Protein 4YZK (pdb70)

Radius of gyration: 18.99 Å; Cα contacts (8 Å, |Δi|>4): 748; chains: 1; bounding box: 40×46×46 Å

Secondary structure (DSSP, 8-state):
-----SS--TTSBHHHHHHHHHHHHHHHT--HHHHHHHHHHTTTGGGSBTTS--SS--TTSTT--SEEEEEEEETTEEEEEEEE----SSHHHHHHHHHHHHHHHTTSTT---HHHHHHGGGT--SS--SS-SEEEEEE---EEEEEE-TTTT-GGGHHHHHHHHHHHTT-HHHHHHHHHHTTS---GGGEEEEEEEE---STT-EEEEEEE-TT--HHHHHHTTTTSTT--TTHHHHHHHHHH--TTSHHHHHS--EEEEEE-TT-SS-EEEEEEE-TTTSSSHHHHHHHHHHHHHHTT--HHHHHHHHHHH-SS-GGG---EEEEEEE-SSS-EEEEEE-----

Organism: NCBI:txid68180

Nearest PDB structures (foldseek):
  4yzk-assembly1_A  TM=1.003E+00  e=1.106E-77  Streptomyces blastmyceticus
  4yzj-assembly1_A  TM=1.002E+00  e=1.703E-71  Streptomyces blastmyceticus
  4yzl-assembly1_A  TM=9.972E-01  e=1.252E-69  Streptomyces blastmyceticus
  4yla-assembly1_A  TM=8.954E-01  e=1.549E-30  Marinactinospora thermotolerans
  8day-assembly4_D  TM=7.399E-01  e=3.549E-13  Fusarium fujikuroi

InterPro domains:
  IPR017795 Aromatic prenyltransferase, NscD-like [PF11991] (95-345)
  IPR017795 Aromatic prenyltransferase, NscD-like [PTHR40627] (295-389)

Structure (mmCIF, N/CA/C/O backbone):
data_4YZK
#
_entry.id   4YZK
#
_cell.length_a   41.990
_cell.length_b   74.060
_cell.length_c   111.030
_cell.angle_alpha   90.00
_cell.angle_beta   90.00
_cell.angle_gamma   90.00
#
_symmetry.space_group_name_H-M   'P 21 21 21'
#
loop_
_entity.id
_entity.type
_entity.pdbx_description
1 polymer 'Tryptophan dimethylallyltransferase'
2 water water
#
loop_
_atom_site.group_PDB
_atom_site.id
_atom_site.type_symbol
_atom_site.label_atom_id
_atom_site.label_alt_id
_atom_site.label_comp_id
_atom_site.label_asym_id
_atom_site.label_entity_id
_atom_site.label_seq_id
_atom_site.pdbx_PDB_ins_code
_atom_site.Cartn_x
_atom_site.Cartn_y
_atom_site.Cartn_z
_atom_site.occupancy
_atom_site.B_iso_or_equiv
_atom_site.auth_seq_id
_atom_site.auth_comp_id
_atom_site.auth_asym_id
_atom_site.auth_atom_id
_atom_site.pdbx_PDB_model_num
ATOM 1 N N . MET A 1 34 ? 0.941 -7.806 -4.815 1.00 45.11 34 MET A N 1
ATOM 2 C CA . MET A 1 34 ? -0.150 -7.208 -4.052 1.00 49.70 34 MET A CA 1
ATOM 3 C C . MET A 1 34 ? -0.405 -7.969 -2.758 1.00 44.76 34 MET A C 1
ATOM 4 O O . MET A 1 34 ? -0.349 -9.193 -2.734 1.00 48.51 34 MET A O 1
ATOM 9 N N . ARG A 1 35 ? -0.693 -7.240 -1.686 1.00 45.81 35 ARG A N 1
ATOM 10 C CA . ARG A 1 35 ? -0.982 -7.861 -0.401 1.00 43.43 35 ARG A CA 1
ATOM 11 C C . ARG A 1 35 ? -2.415 -7.610 0.064 1.00 42.33 35 ARG A C 1
ATOM 12 O O . ARG A 1 35 ? -2.869 -6.460 0.099 1.00 39.04 35 ARG A O 1
ATOM 20 N N . PHE A 1 36 ? -3.120 -8.684 0.423 1.00 36.93 36 PHE A N 1
ATOM 21 C CA . PHE A 1 36 ? -4.406 -8.555 1.103 1.00 37.63 36 PHE A CA 1
ATOM 22 C C . PHE A 1 36 ? -4.214 -7.826 2.432 1.00 40.35 36 PHE A C 1
ATOM 23 O O . PHE A 1 36 ? -3.350 -8.187 3.230 1.00 37.31 36 PHE A O 1
ATOM 31 N N . ASP A 1 37 ? -5.025 -6.800 2.662 1.00 36.10 37 ASP A N 1
ATOM 32 C CA . ASP A 1 37 ? -4.917 -5.992 3.867 1.00 39.52 37 ASP A CA 1
ATOM 33 C C . ASP A 1 37 ? -6.232 -5.269 4.097 1.00 38.41 37 ASP A C 1
ATOM 34 O O . ASP A 1 37 ? -6.516 -4.271 3.445 1.00 41.44 37 ASP A O 1
ATOM 39 N N . SER A 1 38 ? -7.037 -5.786 5.018 1.00 38.33 38 SER A N 1
ATOM 40 C CA . SER A 1 38 ? -8.362 -5.237 5.262 1.00 41.35 38 SER A CA 1
ATOM 41 C C . SER A 1 38 ? -8.783 -5.397 6.716 1.00 42.07 38 SER A C 1
ATOM 42 O O . SER A 1 38 ? -8.702 -6.485 7.286 1.00 41.39 38 SER A O 1
ATOM 45 N N . ASP A 1 39 ? -9.250 -4.305 7.307 1.00 39.72 39 ASP A N 1
ATOM 46 C CA . ASP A 1 39 ? -9.764 -4.339 8.666 1.00 42.29 39 ASP A CA 1
ATOM 47 C C . ASP A 1 39 ? -11.190 -4.885 8.688 1.00 39.36 39 ASP A C 1
ATOM 48 O O . ASP A 1 39 ? -11.683 -5.303 9.734 1.00 43.42 39 ASP A O 1
ATOM 53 N N . ARG A 1 40 ? -11.857 -4.885 7.535 1.00 35.83 40 ARG A N 1
ATOM 54 C CA . ARG A 1 40 ? -13.271 -5.259 7.501 1.00 37.79 40 ARG A CA 1
ATOM 55 C C . ARG A 1 40 ? -13.572 -6.658 6.934 1.00 34.85 40 ARG A C 1
ATOM 56 O O . ARG A 1 40 ? -14.528 -7.302 7.365 1.00 36.56 40 ARG A O 1
ATOM 64 N N . TYR A 1 41 ? -12.782 -7.133 5.975 1.00 33.15 41 TYR A N 1
ATOM 65 C CA . TYR A 1 41 ? -13.104 -8.407 5.325 1.00 33.46 41 TYR A CA 1
ATOM 66 C C . TYR A 1 41 ? -12.182 -9.547 5.728 1.00 35.17 41 TYR A C 1
ATOM 67 O O . TYR A 1 41 ? -10.999 -9.331 6.005 1.00 28.12 41 TYR A O 1
ATOM 76 N N . ARG A 1 42 ? -12.742 -10.758 5.740 1.00 33.03 42 ARG A N 1
ATOM 77 C CA . ARG A 1 42 ? -11.965 -11.984 5.902 1.00 34.23 42 ARG A CA 1
ATOM 78 C C . ARG A 1 42 ? -11.372 -12.394 4.565 1.00 32.56 42 ARG A C 1
ATOM 79 O O . ARG A 1 42 ? -11.979 -12.158 3.519 1.00 33.59 42 ARG A O 1
ATOM 87 N N . PRO A 1 43 ? -10.190 -13.022 4.583 1.00 32.23 43 PRO A N 1
ATOM 88 C CA . PRO A 1 43 ? -9.604 -13.494 3.321 1.00 32.55 43 PRO A CA 1
ATOM 89 C C . PRO A 1 43 ? -10.514 -14.492 2.573 1.00 30.53 43 PRO A C 1
ATOM 90 O O . PRO A 1 43 ? -10.409 -14.619 1.345 1.00 27.86 43 PRO A O 1
ATOM 94 N N . THR A 1 44 ? -11.420 -15.147 3.294 1.00 23.94 44 THR A N 1
ATOM 95 C CA . THR A 1 44 ? -12.317 -16.129 2.686 1.00 29.94 44 THR A CA 1
ATOM 96 C C . THR A 1 44 ? -13.579 -15.531 2.070 1.00 30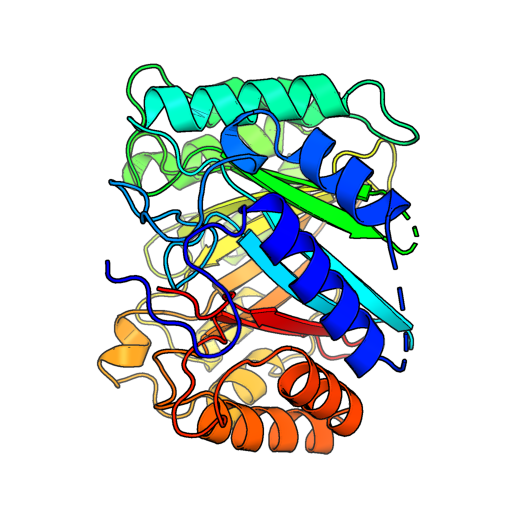.16 44 THR A C 1
ATOM 97 O O . THR A 1 44 ? -14.330 -16.244 1.395 1.00 26.98 44 THR A O 1
ATOM 101 N N . ASP A 1 45 ? -13.815 -14.236 2.307 1.00 30.85 45 ASP A N 1
ATOM 102 C CA . ASP A 1 45 ? -14.929 -13.537 1.667 1.00 28.35 45 ASP A CA 1
ATOM 103 C C . ASP A 1 45 ? -14.707 -13.501 0.155 1.00 24.99 45 ASP A C 1
ATOM 104 O O . ASP A 1 45 ? -13.580 -13.332 -0.315 1.00 23.13 45 ASP A O 1
ATOM 109 N N . THR A 1 46 ? -15.785 -13.656 -0.607 1.00 25.03 46 THR A N 1
ATOM 110 C CA . THR A 1 46 ? -15.662 -13.718 -2.056 1.00 25.58 46 THR A CA 1
ATOM 111 C C . THR A 1 46 ? -15.737 -12.320 -2.668 1.00 24.99 46 THR A C 1
ATOM 112 O O . THR A 1 46 ? -16.167 -11.382 -2.013 1.00 22.95 46 THR A O 1
ATOM 116 N N . TYR A 1 47 ? -15.318 -12.196 -3.923 1.00 22.48 47 TYR A N 1
ATOM 117 C CA . TYR A 1 47 ? -15.373 -10.916 -4.616 1.00 24.28 47 TYR A CA 1
ATOM 118 C C . TYR A 1 47 ? -16.815 -10.442 -4.698 1.00 24.71 47 TYR A C 1
ATOM 119 O O . TYR A 1 47 ? -17.100 -9.246 -4.570 1.00 23.98 47 TYR A O 1
ATOM 128 N N . ALA A 1 48 ? -17.728 -11.384 -4.910 1.00 23.79 48 ALA A N 1
ATOM 129 C CA . ALA A 1 48 ? -19.138 -11.040 -5.000 1.00 22.79 48 ALA A CA 1
ATOM 130 C C . ALA A 1 48 ? -19.658 -10.528 -3.664 1.00 21.30 48 ALA A C 1
ATOM 131 O O . ALA A 1 48 ? -20.423 -9.554 -3.608 1.00 22.23 48 ALA A O 1
ATOM 133 N N . GLU A 1 49 ? -19.244 -11.168 -2.580 1.00 22.19 49 GLU A N 1
ATOM 134 C CA . GLU A 1 49 ? -19.656 -10.709 -1.256 1.00 22.48 49 GLU A CA 1
ATOM 135 C C . GLU A 1 49 ? -19.091 -9.327 -0.911 1.00 22.62 49 GLU A C 1
ATOM 136 O O . GLU A 1 49 ? -19.763 -8.526 -0.274 1.00 23.42 49 GLU A O 1
ATOM 142 N N . VAL A 1 50 ? -17.856 -9.057 -1.315 1.00 22.13 50 VAL A N 1
ATOM 143 C CA . VAL A 1 50 ? -17.277 -7.725 -1.118 1.00 25.01 50 VAL A CA 1
ATOM 144 C C . VAL A 1 50 ? -18.037 -6.689 -1.943 1.00 20.37 50 VAL A C 1
ATOM 145 O O . VAL A 1 50 ? -18.330 -5.594 -1.459 1.00 23.02 50 VAL A O 1
ATOM 149 N N . ALA A 1 51 ? -18.366 -7.032 -3.187 1.00 21.11 51 ALA A N 1
ATOM 150 C CA . ALA A 1 51 ? -19.093 -6.107 -4.069 1.00 17.67 51 ALA A CA 1
ATOM 151 C C . ALA A 1 51 ? -20.463 -5.755 -3.493 1.00 23.63 51 ALA A C 1
ATOM 152 O O . ALA A 1 51 ? -20.907 -4.597 -3.546 1.00 20.37 51 ALA A O 1
ATOM 154 N N . CYS A 1 52 ? -21.122 -6.754 -2.916 1.00 20.30 52 CYS A N 1
ATOM 155 C CA . CYS A 1 52 ? -22.422 -6.555 -2.284 1.00 23.34 52 CYS A CA 1
ATOM 156 C C . CYS A 1 52 ? -22.320 -5.601 -1.099 1.00 22.40 52 CYS A C 1
ATOM 157 O O . CYS A 1 52 ? -23.136 -4.687 -0.946 1.00 24.84 52 CYS A O 1
ATOM 160 N N . ASP A 1 53 ? -21.318 -5.827 -0.258 1.00 21.41 53 ASP A N 1
ATOM 161 C CA . ASP A 1 53 ? -21.121 -5.011 0.933 1.00 23.07 53 ASP A CA 1
ATOM 162 C C . ASP A 1 53 ? -20.832 -3.543 0.571 1.00 22.81 53 ASP A C 1
ATOM 163 O O . ASP A 1 53 ? -21.410 -2.619 1.150 1.00 23.12 53 ASP A O 1
ATOM 168 N N . LYS A 1 54 ? -19.939 -3.343 -0.392 1.00 19.38 54 LYS A N 1
ATOM 169 C CA . LYS A 1 54 ? -19.578 -1.994 -0.839 1.00 21.35 54 LYS A CA 1
ATOM 170 C C . LYS A 1 54 ? -20.769 -1.254 -1.432 1.00 21.31 54 LYS A C 1
ATOM 171 O O . LYS A 1 54 ? -20.992 -0.074 -1.149 1.00 19.61 54 LYS A O 1
ATOM 177 N N . VAL A 1 55 ? -21.533 -1.953 -2.261 1.00 19.07 55 VAL A N 1
ATOM 178 C CA . VAL A 1 55 ? -22.697 -1.362 -2.900 1.00 19.32 55 VAL A CA 1
ATOM 179 C C . VAL A 1 55 ? -23.757 -0.988 -1.863 1.00 21.95 55 VAL A C 1
ATOM 180 O O . VAL A 1 55 ? -24.344 0.092 -1.938 1.00 21.55 55 VAL A O 1
ATOM 184 N N . CYS A 1 56 ? -23.993 -1.871 -0.893 1.00 22.57 56 CYS A N 1
ATOM 185 C CA . CYS A 1 56 ? -24.929 -1.571 0.186 1.00 23.45 56 CYS A CA 1
ATOM 186 C C . CYS A 1 56 ? -24.487 -0.374 1.019 1.00 21.75 56 CYS A C 1
ATOM 187 O O . CYS A 1 56 ? -25.293 0.474 1.391 1.00 20.39 56 CYS A O 1
ATOM 190 N N . ARG A 1 57 ? -23.205 -0.326 1.340 1.00 21.14 57 ARG A N 1
ATOM 191 C CA . ARG A 1 57 ? -22.721 0.753 2.175 1.00 22.34 57 ARG A CA 1
ATOM 192 C C . ARG A 1 57 ? -22.746 2.077 1.409 1.00 22.55 57 ARG A C 1
ATOM 193 O O . ARG A 1 57 ? -22.932 3.144 2.003 1.00 25.98 57 ARG A O 1
ATOM 201 N N . ALA A 1 58 ? -22.587 2.011 0.090 1.00 21.38 58 ALA A N 1
ATOM 202 C CA . ALA A 1 58 ? -22.714 3.202 -0.735 1.00 23.07 58 ALA A CA 1
ATOM 203 C C . ALA A 1 58 ? -24.138 3.743 -0.610 1.00 24.43 58 ALA A C 1
ATOM 204 O O . ALA A 1 58 ? -24.334 4.937 -0.403 1.00 23.54 58 ALA A O 1
ATOM 206 N N . TYR A 1 59 ? -25.131 2.857 -0.703 1.00 23.97 59 TYR A N 1
ATOM 207 C CA . TYR A 1 59 ? -26.523 3.262 -0.498 1.00 25.41 59 TYR A CA 1
ATOM 208 C C . TYR A 1 59 ? -26.750 3.780 0.923 1.00 23.65 59 TYR A C 1
ATOM 209 O O . TYR A 1 59 ? -27.485 4.748 1.111 1.00 22.11 59 TYR A O 1
ATOM 218 N N . GLU A 1 60 ? -26.128 3.147 1.917 1.00 21.59 60 GLU A N 1
ATOM 219 C CA . GLU A 1 60 ? -26.217 3.668 3.284 1.00 25.01 60 GLU A CA 1
ATOM 220 C C . GLU A 1 60 ? -25.762 5.115 3.339 1.00 22.86 60 GLU A C 1
ATOM 221 O O . GLU A 1 60 ? -26.411 5.962 3.957 1.00 24.63 60 GLU A O 1
ATOM 227 N N . GLY A 1 61 ? -24.638 5.398 2.690 1.00 23.15 61 GLY A N 1
ATOM 228 C CA . GLY A 1 61 ? -24.095 6.746 2.687 1.00 21.43 61 GLY A CA 1
ATOM 229 C C . GLY A 1 61 ? -25.063 7.745 2.082 1.00 23.60 61 GLY A C 1
ATOM 230 O O . GLY A 1 61 ? -25.089 8.920 2.468 1.00 20.58 61 GLY A O 1
ATOM 231 N N . LEU A 1 62 ? -25.852 7.272 1.123 1.00 23.14 62 LEU A N 1
ATOM 232 C CA . LEU A 1 62 ? -26.892 8.078 0.492 1.00 26.63 62 LEU A CA 1
ATOM 233 C C . LEU A 1 62 ? -28.172 8.081 1.324 1.00 28.52 62 LEU A C 1
ATOM 234 O O . LEU A 1 62 ? -29.154 8.735 0.970 1.00 29.63 62 LEU A O 1
ATOM 239 N N . GLY A 1 63 ? -28.167 7.345 2.429 1.00 27.99 63 GLY A N 1
ATOM 240 C CA . GLY A 1 63 ? -29.318 7.324 3.314 1.00 30.00 63 GLY A CA 1
ATOM 241 C C . GLY A 1 63 ? -30.461 6.495 2.756 1.00 36.82 63 GLY A C 1
ATOM 242 O O . GLY A 1 63 ? -31.586 6.985 2.661 1.00 39.23 63 GLY A O 1
ATOM 243 N N . ARG A 1 69 ? -31.071 -7.401 0.132 1.00 39.19 69 ARG A N 1
ATOM 244 C CA . ARG A 1 69 ? -29.639 -7.655 0.290 1.00 40.20 69 ARG A CA 1
ATOM 245 C C . ARG A 1 69 ? -29.250 -9.046 -0.187 1.00 39.12 69 ARG A C 1
ATOM 246 O O . ARG A 1 69 ? -28.240 -9.219 -0.872 1.00 35.87 69 ARG A O 1
ATOM 254 N N . GLU A 1 70 ? -30.042 -10.046 0.186 1.00 44.71 70 GLU A N 1
ATOM 255 C CA . GLU A 1 70 ? -29.805 -11.392 -0.315 1.00 40.05 70 GLU A CA 1
ATOM 256 C C . GLU A 1 70 ? -30.027 -11.410 -1.824 1.00 33.05 70 GLU A C 1
ATOM 257 O O . GLU A 1 70 ? -29.288 -12.054 -2.562 1.00 32.73 70 GLU A O 1
ATOM 263 N N . SER A 1 71 ? -31.036 -10.673 -2.277 1.00 36.74 71 SER A N 1
ATOM 264 C CA . SER A 1 71 ? -31.325 -10.562 -3.706 1.00 37.86 71 SER A CA 1
ATOM 265 C C . SER A 1 71 ? -30.163 -9.910 -4.468 1.00 33.45 71 SER A C 1
ATOM 266 O O . SER A 1 71 ? -29.782 -10.349 -5.561 1.00 29.11 71 SER A O 1
ATOM 269 N N . LEU A 1 72 ? -29.602 -8.861 -3.876 1.00 33.53 72 LEU A N 1
ATOM 270 C CA . LEU A 1 72 ? -28.490 -8.142 -4.486 1.00 30.69 72 LEU A CA 1
ATOM 271 C C . LEU A 1 72 ? -27.293 -9.065 -4.638 1.00 27.89 72 LEU A C 1
ATOM 272 O O . LEU A 1 72 ? -26.709 -9.165 -5.721 1.00 25.95 72 LEU A O 1
ATOM 277 N N . LEU A 1 73 ? -26.944 -9.752 -3.551 1.00 29.11 73 LEU A N 1
ATOM 278 C CA . LEU A 1 73 ? -25.830 -10.698 -3.564 1.00 28.44 73 LEU A CA 1
ATOM 279 C C . LEU A 1 73 ? -25.993 -11.765 -4.649 1.00 28.65 73 LEU A C 1
ATOM 280 O O . LEU A 1 73 ? -25.030 -12.108 -5.339 1.00 24.52 73 LEU A O 1
ATOM 285 N N . ALA A 1 74 ? -27.209 -12.285 -4.805 1.00 29.71 74 ALA A N 1
ATOM 286 C CA . ALA A 1 74 ? -27.454 -13.302 -5.829 1.00 30.60 74 ALA A CA 1
ATOM 287 C C . ALA A 1 74 ? -27.230 -12.699 -7.215 1.00 27.99 74 ALA A C 1
ATOM 288 O O . ALA A 1 74 ? -26.620 -13.323 -8.085 1.00 27.15 74 ALA A O 1
ATOM 290 N N . PHE A 1 75 ? -27.731 -11.480 -7.401 1.00 29.29 75 PHE A N 1
ATOM 291 C CA . PHE A 1 75 ? -27.558 -10.745 -8.652 1.00 29.73 75 PHE A CA 1
ATOM 292 C C . PHE A 1 75 ? -26.087 -10.556 -8.986 1.00 25.90 75 PHE A C 1
ATOM 293 O O . PHE A 1 75 ? -25.680 -10.687 -10.140 1.00 29.90 75 PHE A O 1
ATOM 301 N N . LEU A 1 76 ? -25.290 -10.238 -7.973 1.00 24.93 76 LEU A N 1
ATOM 302 C CA . LEU A 1 76 ? -23.893 -9.895 -8.203 1.00 26.55 76 LEU A CA 1
ATOM 303 C C . LEU A 1 76 ? -23.039 -11.141 -8.387 1.00 26.78 76 LEU A C 1
ATOM 304 O O . LEU A 1 76 ? -22.074 -11.130 -9.159 1.00 26.55 76 LEU A O 1
ATOM 309 N N . ARG A 1 77 ? -23.386 -12.212 -7.671 1.00 28.63 77 ARG A N 1
ATOM 310 C CA . ARG A 1 77 ? -22.724 -13.505 -7.862 1.00 30.09 77 ARG A CA 1
ATOM 311 C C . ARG A 1 77 ? -22.971 -13.970 -9.285 1.00 26.78 77 ARG A C 1
ATOM 312 O O . ARG A 1 77 ? -22.074 -14.475 -9.961 1.00 24.64 77 ARG A O 1
ATOM 320 N N . ASP A 1 78 ? -24.198 -13.773 -9.740 1.00 26.47 78 ASP A N 1
ATOM 321 C CA . ASP A 1 78 ? -24.541 -14.088 -11.109 1.00 26.63 78 ASP A CA 1
ATOM 322 C C . ASP A 1 78 ? -23.719 -13.248 -12.080 1.00 30.87 78 ASP A C 1
ATOM 323 O O . ASP A 1 78 ? -23.117 -13.764 -13.030 1.00 27.70 78 ASP A O 1
ATOM 328 N N . LEU A 1 79 ? -23.693 -11.943 -11.823 1.00 29.09 79 LEU A N 1
ATOM 329 C CA . LEU A 1 79 ? -23.053 -10.999 -12.726 1.00 27.67 79 LEU A CA 1
ATOM 330 C C . LEU A 1 79 ? -21.556 -11.273 -12.824 1.00 24.85 79 LEU A C 1
ATOM 331 O O . LEU A 1 79 ? -20.946 -11.095 -13.876 1.00 27.36 79 LEU A O 1
ATOM 336 N N . THR A 1 80 ? -20.966 -11.704 -11.721 1.00 22.61 80 THR A N 1
ATOM 337 C CA . THR A 1 80 ? -19.532 -11.925 -11.681 1.00 25.23 80 THR A CA 1
ATOM 338 C C . THR A 1 80 ? -19.134 -13.384 -11.979 1.00 28.69 80 THR A C 1
ATOM 339 O O . THR A 1 80 ? -17.987 -13.769 -11.765 1.00 25.02 80 THR A O 1
ATOM 343 N N . ASP A 1 81 ? -20.071 -14.185 -12.482 1.00 32.09 81 ASP A N 1
ATOM 344 C CA . ASP A 1 81 ? -19.778 -15.596 -12.795 1.00 28.05 81 ASP A CA 1
ATOM 345 C C . ASP A 1 81 ? -18.606 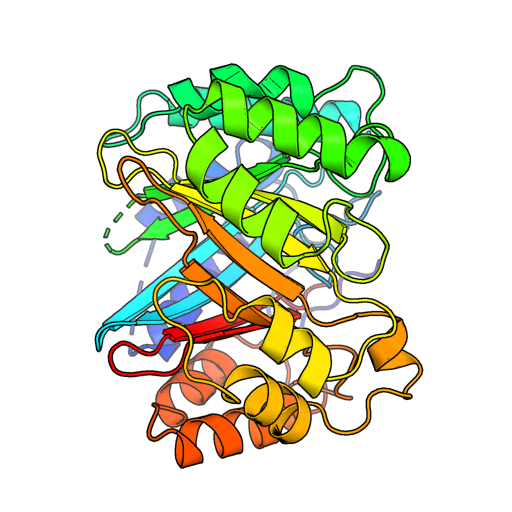-15.720 -13.765 1.00 28.77 81 ASP A C 1
ATOM 346 O O . ASP A 1 81 ? -18.524 -14.973 -14.747 1.00 34.58 81 ASP A O 1
ATOM 351 N N . PRO A 1 82 ? -17.678 -16.651 -13.495 1.00 31.63 82 PRO A N 1
ATOM 352 C CA . PRO A 1 82 ? -17.593 -17.562 -12.351 1.00 29.35 82 PRO A CA 1
ATOM 353 C C . PRO A 1 82 ? -16.661 -17.051 -11.252 1.00 30.54 82 PRO A C 1
ATOM 354 O O . PRO A 1 82 ? -16.684 -17.556 -10.127 1.00 30.97 82 PRO A O 1
ATOM 358 N N . TRP A 1 83 ? -15.839 -16.062 -11.591 1.00 26.01 83 TRP A N 1
ATOM 359 C CA . TRP A 1 83 ? -14.799 -15.561 -10.698 1.00 27.37 83 TRP A CA 1
ATOM 360 C C . TRP A 1 83 ? -15.340 -14.851 -9.464 1.00 22.36 83 TRP A C 1
ATOM 361 O O . TRP A 1 83 ? -14.586 -14.563 -8.541 1.00 24.59 83 TRP A O 1
ATOM 372 N N . GLY A 1 84 ? -16.643 -14.595 -9.429 1.00 21.78 84 GLY A N 1
ATOM 373 C CA . GLY A 1 84 ? -17.240 -13.934 -8.282 1.00 24.38 84 GLY A CA 1
ATOM 374 C C . GLY A 1 84 ? -17.113 -14.749 -7.010 1.00 29.26 84 GLY A C 1
ATOM 375 O O . GLY A 1 84 ? -17.183 -14.212 -5.905 1.00 25.18 84 GLY A O 1
ATOM 376 N N . GLU A 1 85 ? -16.932 -16.058 -7.168 1.00 28.33 85 GLU A N 1
ATOM 377 C CA . GLU A 1 85 ? -16.849 -16.967 -6.033 1.00 28.68 85 GLU A CA 1
ATOM 378 C C . GLU A 1 85 ? -15.450 -17.053 -5.441 1.00 25.94 85 GLU A C 1
ATOM 379 O O . GLU A 1 85 ? -15.264 -17.650 -4.386 1.00 25.55 85 GLU A O 1
ATOM 385 N N . LEU A 1 86 ? -14.473 -16.459 -6.118 1.00 25.27 86 LEU A N 1
ATOM 386 C CA . LEU A 1 86 ? -13.077 -16.547 -5.688 1.00 25.12 86 LEU A CA 1
ATOM 387 C C . LEU A 1 86 ? -12.846 -15.813 -4.366 1.00 28.23 86 LEU A C 1
ATOM 388 O O . LEU A 1 86 ? -13.544 -14.850 -4.059 1.00 26.52 86 LEU A O 1
ATOM 393 N N . PRO A 1 87 ? -11.880 -16.287 -3.564 1.00 28.96 87 PRO A N 1
ATOM 394 C CA . PRO A 1 87 ? -11.579 -15.625 -2.290 1.00 30.78 87 PRO A CA 1
ATOM 395 C C . PRO A 1 87 ? -10.782 -14.334 -2.476 1.00 30.27 87 PRO A C 1
ATOM 396 O O . PRO A 1 87 ? -9.775 -14.321 -3.191 1.00 28.52 87 PRO A O 1
ATOM 400 N N . VAL A 1 88 ? -11.232 -13.264 -1.828 1.00 25.57 88 VAL A N 1
ATOM 401 C CA . VAL A 1 88 ? -10.579 -11.961 -1.949 1.00 28.36 88 VAL A CA 1
ATOM 402 C C . VAL A 1 88 ? -9.176 -11.975 -1.333 1.00 32.83 88 VAL A C 1
ATOM 403 O O . VAL A 1 88 ? -8.327 -11.144 -1.672 1.00 28.95 88 VAL A O 1
ATOM 407 N N . GLY A 1 89 ? -8.925 -12.939 -0.447 1.00 32.85 89 GLY A N 1
ATOM 408 C CA . GLY A 1 89 ? -7.662 -13.014 0.267 1.00 29.03 89 GLY A CA 1
ATOM 409 C C . GLY A 1 89 ? -6.470 -13.323 -0.617 1.00 29.40 89 GLY A C 1
ATOM 410 O O . GLY A 1 89 ? -5.323 -13.086 -0.239 1.00 34.98 89 GLY A O 1
ATOM 411 N N . THR A 1 90 ? -6.733 -13.856 -1.803 1.00 33.59 90 THR A N 1
ATOM 412 C CA . THR A 1 90 ? -5.655 -14.138 -2.737 1.00 36.59 90 THR A CA 1
ATOM 413 C C . THR A 1 90 ? -5.729 -13.193 -3.912 1.00 35.52 90 THR A C 1
ATOM 414 O O . THR A 1 90 ? -6.615 -13.322 -4.762 1.00 37.50 90 THR A O 1
ATOM 418 N N . PRO A 1 91 ? -4.800 -12.235 -3.963 1.00 38.27 91 PRO A N 1
ATOM 419 C CA . PRO A 1 91 ? -4.802 -11.236 -5.033 1.00 37.45 91 PRO A CA 1
ATOM 420 C C . PRO A 1 91 ? -4.570 -11.899 -6.372 1.00 37.47 91 PRO A C 1
ATOM 421 O O . PRO A 1 91 ? -3.808 -12.862 -6.437 1.00 39.48 91 PRO A O 1
ATOM 425 N N . PRO A 1 92 ? -5.230 -11.404 -7.425 1.00 36.59 92 PRO A N 1
ATOM 426 C CA . PRO A 1 92 ? -4.934 -11.876 -8.781 1.00 36.83 92 PRO A CA 1
ATOM 427 C C . PRO A 1 92 ? -3.456 -11.703 -9.117 1.00 39.60 92 PRO A C 1
ATOM 428 O O . PRO A 1 92 ? -2.799 -10.794 -8.591 1.00 34.94 92 PRO A O 1
ATOM 432 N N . GLU A 1 93 ? -2.945 -12.573 -9.982 1.00 38.16 93 GLU A N 1
ATOM 433 C CA . GLU A 1 93 ? -1.547 -12.529 -10.382 1.00 39.14 93 GLU A CA 1
ATOM 434 C C . GLU A 1 93 ? -1.249 -11.260 -11.166 1.00 37.60 93 GLU A C 1
ATOM 435 O O . GLU A 1 93 ? -0.132 -10.741 -11.115 1.00 39.94 93 GLU A O 1
ATOM 441 N N . ASP A 1 94 ? -2.255 -10.770 -11.890 1.00 38.64 94 ASP A N 1
ATOM 442 C CA . ASP A 1 94 ? -2.170 -9.500 -12.620 1.00 37.55 94 ASP A CA 1
ATOM 443 C C . ASP A 1 94 ? -3.255 -8.536 -12.130 1.00 33.73 94 ASP A C 1
ATOM 444 O O . ASP A 1 94 ? -4.439 -8.864 -12.160 1.00 31.98 94 ASP A O 1
ATOM 449 N N . ALA A 1 95 ? -2.848 -7.358 -11.669 1.00 29.61 95 ALA A N 1
ATOM 450 C CA . ALA A 1 95 ? -3.805 -6.379 -11.142 1.00 34.09 95 ALA A CA 1
ATOM 451 C C . ALA A 1 95 ? -4.827 -5.980 -12.206 1.00 27.40 95 ALA A C 1
ATOM 452 O O . ALA A 1 95 ? -4.488 -5.818 -13.377 1.00 23.92 95 ALA A O 1
ATOM 454 N N . CYS A 1 96 ? -6.083 -5.845 -11.794 1.00 27.73 96 CYS A N 1
ATOM 455 C CA . CYS A 1 96 ? -7.125 -5.366 -12.693 1.00 25.29 96 CYS A CA 1
ATOM 456 C C . CYS A 1 96 ? -6.995 -3.868 -12.935 1.00 25.32 96 CYS A C 1
ATOM 457 O O . CYS A 1 96 ? -6.710 -3.105 -12.019 1.00 27.15 96 CYS A O 1
ATOM 460 N N . TRP A 1 97 ? -7.201 -3.464 -14.180 1.00 25.81 97 TRP A N 1
ATOM 461 C CA . TRP A 1 97 ? -7.237 -2.062 -14.567 1.00 25.21 97 TRP A CA 1
ATOM 462 C C . TRP A 1 97 ? -8.407 -1.320 -13.914 1.00 24.56 97 TRP A C 1
ATOM 463 O O . TRP A 1 97 ? -8.354 -0.106 -13.746 1.00 24.29 97 TRP A O 1
ATOM 474 N N . VAL A 1 98 ? -9.456 -2.042 -13.530 1.00 22.60 98 VAL A N 1
ATOM 475 C CA . VAL A 1 98 ? -10.703 -1.375 -13.154 1.00 24.28 98 VAL A CA 1
ATOM 476 C C . VAL A 1 98 ? -10.633 -0.634 -11.802 1.00 24.28 98 VAL A C 1
ATOM 477 O O . VAL A 1 98 ? -11.364 0.344 -11.584 1.00 22.14 98 VAL A O 1
ATOM 481 N N . SER A 1 99 ? -9.747 -1.067 -10.905 1.00 23.73 99 SER A N 1
ATOM 482 C CA . SER A 1 99 ? -9.598 -0.408 -9.597 1.00 20.09 99 SER A CA 1
ATOM 483 C C . SER A 1 99 ? -8.137 -0.046 -9.337 1.00 23.39 99 SER A C 1
ATOM 484 O O . SER A 1 99 ? -7.239 -0.803 -9.714 1.00 21.52 99 SER A O 1
ATOM 487 N N . ILE A 1 100 ? -7.881 1.082 -8.675 1.00 19.78 100 ILE A N 1
ATOM 488 C CA . ILE A 1 100 ? -6.491 1.440 -8.423 1.00 20.99 100 ILE A CA 1
ATOM 489 C C . ILE A 1 100 ? -5.791 0.501 -7.425 1.00 22.21 100 ILE A C 1
ATOM 490 O O . ILE A 1 100 ? -4.564 0.474 -7.385 1.00 19.79 100 ILE A O 1
ATOM 495 N N . ASP A 1 101 ? -6.537 -0.272 -6.636 1.00 21.41 101 ASP A N 1
ATOM 496 C CA . ASP A 1 101 ? -5.880 -1.256 -5.765 1.00 21.85 101 ASP A CA 1
ATOM 497 C C . ASP A 1 101 ? -5.794 -2.624 -6.444 1.00 24.82 101 ASP A C 1
ATOM 498 O O . ASP A 1 101 ? -5.332 -3.601 -5.845 1.00 25.37 101 ASP A O 1
ATOM 503 N N . GLY A 1 102 ? -6.236 -2.686 -7.700 1.00 23.14 102 GLY A N 1
ATOM 504 C CA . GLY A 1 102 ? -6.088 -3.886 -8.504 1.00 24.70 102 GLY A CA 1
ATOM 505 C C . GLY A 1 102 ? -7.167 -4.931 -8.285 1.00 22.87 102 GLY A C 1
ATOM 506 O O . GLY A 1 102 ? -7.104 -6.016 -8.862 1.00 25.03 102 GLY A O 1
ATOM 507 N N . MET A 1 103 ? -8.152 -4.601 -7.452 1.00 22.31 103 MET A N 1
ATOM 508 C CA . MET A 1 103 ? -9.349 -5.413 -7.281 1.00 18.51 103 MET A CA 1
ATOM 509 C C . MET A 1 103 ? -10.150 -5.469 -8.580 1.00 21.15 103 MET A C 1
ATOM 510 O O . MET A 1 103 ? -10.061 -4.563 -9.403 1.00 21.11 103 MET A O 1
ATOM 515 N N . PRO A 1 104 ? -10.945 -6.539 -8.764 1.00 20.02 104 PRO A N 1
ATOM 516 C CA . PRO A 1 104 ? -11.822 -6.651 -9.934 1.00 19.27 104 PRO A CA 1
ATOM 517 C C . PRO A 1 104 ? -13.101 -5.827 -9.807 1.00 20.60 104 PRO A C 1
ATOM 518 O O . PRO A 1 104 ? -14.023 -6.049 -10.582 1.00 21.16 104 PRO A O 1
ATOM 522 N N . LEU A 1 105 ? -13.157 -4.920 -8.833 1.00 21.18 105 LEU A N 1
ATOM 523 C CA . LEU A 1 105 ? -14.358 -4.143 -8.534 1.00 20.45 105 LEU A CA 1
ATOM 524 C C . LEU A 1 105 ? -14.021 -2.697 -8.239 1.00 21.56 105 LEU A C 1
ATOM 525 O O . LEU A 1 105 ? -13.033 -2.420 -7.571 1.00 19.85 105 LEU A O 1
ATOM 530 N N . GLU A 1 106 ? -14.850 -1.776 -8.723 1.00 19.51 106 GLU A N 1
ATOM 531 C CA . GLU A 1 106 ? -14.757 -0.379 -8.303 1.00 19.77 106 GLU A CA 1
ATOM 532 C C . GLU A 1 106 ? -16.168 0.177 -8.073 1.00 20.79 106 GLU A C 1
ATOM 533 O O . GLU A 1 106 ? -17.013 0.115 -8.973 1.00 21.93 106 GLU A O 1
ATOM 539 N N . THR A 1 107 ? -16.425 0.707 -6.878 1.00 19.79 107 THR A N 1
ATOM 540 C CA . THR A 1 107 ? -17.735 1.303 -6.569 1.00 18.00 107 THR A CA 1
ATOM 541 C C . THR A 1 107 ? -17.766 2.780 -6.941 1.00 20.66 107 THR A C 1
ATOM 542 O O . THR A 1 107 ? -16.799 3.515 -6.689 1.00 17.07 107 THR A O 1
ATOM 546 N N . SER A 1 108 ? -18.880 3.209 -7.531 1.00 18.28 108 SER A N 1
ATOM 547 C CA . SER A 1 108 ? -19.050 4.586 -7.973 1.00 20.94 108 SER A CA 1
ATOM 548 C C . SER A 1 108 ? -20.372 5.168 -7.467 1.00 20.22 108 SER A C 1
ATOM 549 O O . SER A 1 108 ? -21.386 4.481 -7.450 1.00 17.03 108 SER A O 1
ATOM 552 N N . VAL A 1 109 ? -20.355 6.424 -7.025 1.00 15.40 109 VAL A N 1
ATOM 553 C CA . VAL A 1 109 ? -21.602 7.146 -6.759 1.00 17.25 109 VAL A CA 1
ATOM 554 C C . VAL A 1 109 ? -21.645 8.406 -7.626 1.00 18.92 109 VAL A C 1
ATOM 555 O O . VAL A 1 109 ? -20.671 9.151 -7.703 1.00 17.65 109 VAL A O 1
ATOM 559 N N . ALA A 1 110 ? -22.778 8.620 -8.287 1.00 18.69 110 ALA A N 1
ATOM 560 C CA . ALA A 1 110 ? -22.926 9.681 -9.266 1.00 17.99 110 ALA A CA 1
ATOM 561 C C . ALA A 1 110 ? -24.090 10.583 -8.905 1.00 20.24 110 ALA A C 1
ATOM 562 O O . ALA A 1 110 ? -25.212 10.119 -8.702 1.00 21.41 110 ALA A O 1
ATOM 564 N N . TRP A 1 111 ? -23.805 11.874 -8.815 1.00 14.90 111 TRP A N 1
ATOM 565 C CA . TRP A 1 111 ? -24.813 12.894 -8.552 1.00 20.89 111 TRP A CA 1
ATOM 566 C C . TRP A 1 111 ? -25.148 13.615 -9.846 1.00 22.14 111 TRP A C 1
ATOM 567 O O . TRP A 1 111 ? -24.248 14.049 -10.557 1.00 20.48 111 TRP A O 1
ATOM 578 N N . ALA A 1 112 ? -26.437 13.737 -10.152 1.00 22.17 112 ALA A N 1
ATOM 579 C CA . ALA A 1 112 ? -26.876 14.440 -11.353 1.00 23.89 112 ALA A CA 1
ATOM 580 C C . ALA A 1 112 ? -28.369 14.717 -11.273 1.00 27.38 112 ALA A C 1
ATOM 581 O O . ALA A 1 112 ? -29.121 13.897 -10.751 1.00 26.69 112 ALA A O 1
ATOM 583 N N . GLY A 1 113 ? -28.789 15.867 -11.791 1.00 27.62 113 GLY A N 1
ATOM 584 C CA . GLY A 1 113 ? -30.195 16.240 -11.824 1.00 29.87 113 GLY A CA 1
ATOM 585 C C . GLY A 1 113 ? -30.914 16.066 -10.498 1.00 30.16 113 GLY A C 1
ATOM 586 O O . GLY A 1 113 ? -32.015 15.519 -10.452 1.00 29.25 113 GLY A O 1
ATOM 587 N N . ARG A 1 114 ? -30.268 16.509 -9.423 1.00 26.50 114 ARG A N 1
ATOM 588 C CA . ARG A 1 114 ? -30.827 16.467 -8.068 1.00 26.27 114 ARG A CA 1
ATOM 589 C C . ARG A 1 114 ? -31.050 15.053 -7.547 1.00 27.59 114 ARG A C 1
ATOM 590 O O . ARG A 1 114 ? -31.775 14.865 -6.573 1.00 30.89 114 ARG A O 1
ATOM 598 N N . LYS A 1 115 ? -30.433 14.062 -8.189 1.00 27.01 115 LYS A N 1
ATOM 599 C CA . LYS A 1 115 ? -30.496 12.688 -7.681 1.00 28.03 115 LYS A CA 1
ATOM 600 C C . LYS A 1 115 ? -29.103 12.060 -7.581 1.00 27.17 115 LYS A C 1
ATOM 601 O O . LYS A 1 115 ? -28.122 12.580 -8.125 1.00 24.45 115 LYS A O 1
ATOM 607 N N . ALA A 1 116 ? -29.017 10.961 -6.847 1.00 21.92 116 ALA A N 1
ATOM 608 C CA . ALA A 1 116 ? -27.765 10.242 -6.708 1.00 20.36 116 ALA A CA 1
ATOM 609 C C . ALA A 1 116 ? -28.020 8.771 -6.965 1.00 24.81 116 ALA A C 1
ATOM 610 O O . ALA A 1 116 ? -29.040 8.227 -6.535 1.00 24.28 116 ALA A O 1
ATOM 612 N N . GLY A 1 117 ? -27.087 8.134 -7.659 1.00 21.60 117 GLY A N 1
ATOM 613 C CA . GLY A 1 117 ? -27.209 6.730 -7.986 1.00 22.74 117 GLY A CA 1
ATOM 614 C C . GLY A 1 117 ? -25.909 5.995 -7.735 1.00 22.61 117 GLY A C 1
ATOM 615 O O . GLY A 1 117 ? -24.823 6.582 -7.806 1.00 15.20 117 GLY A O 1
ATOM 616 N N . VAL A 1 118 ? -26.024 4.702 -7.447 1.00 18.69 118 VAL A N 1
ATOM 617 C CA . VAL A 1 118 ? -24.846 3.875 -7.185 1.00 21.55 118 VAL A CA 1
ATOM 618 C C . VAL A 1 118 ? -24.535 3.016 -8.403 1.00 21.00 118 VAL A C 1
ATOM 619 O O . VAL A 1 118 ? -25.441 2.524 -9.065 1.00 19.03 118 VAL A O 1
ATOM 623 N N . ARG A 1 119 ? -23.253 2.861 -8.711 1.00 20.21 119 ARG A N 1
ATOM 624 C CA . ARG A 1 119 ? -22.838 2.012 -9.819 1.00 19.63 119 ARG A CA 1
ATOM 625 C C . ARG A 1 119 ? -21.666 1.149 -9.385 1.00 20.56 119 ARG A C 1
ATOM 626 O O . ARG A 1 119 ? -20.918 1.505 -8.465 1.00 19.21 119 ARG A O 1
ATOM 634 N N . LEU A 1 120 ? -21.497 0.021 -10.056 1.00 19.74 120 LEU A N 1
ATOM 635 C CA . LEU A 1 120 ? -20.388 -0.865 -9.752 1.00 16.60 120 LEU A CA 1
ATOM 636 C C . LEU A 1 120 ? -19.689 -1.236 -11.044 1.00 20.72 120 LEU A C 1
ATOM 637 O O . LEU A 1 120 ? -20.327 -1.721 -11.979 1.00 20.68 120 LEU A O 1
ATOM 642 N N . SER A 1 121 ? -18.382 -1.012 -11.115 1.00 17.69 121 SER A N 1
ATOM 643 C CA . SER A 1 121 ? -17.640 -1.477 -12.267 1.00 18.21 121 SER A CA 1
ATOM 644 C C . SER A 1 121 ? -16.971 -2.799 -11.904 1.00 20.00 121 SER A C 1
ATOM 645 O O . SER A 1 121 ? -16.617 -3.031 -10.746 1.00 18.33 121 SER A O 1
ATOM 648 N N . LEU A 1 122 ? -16.820 -3.674 -12.892 1.00 20.86 122 LEU A N 1
ATOM 649 C CA . LEU A 1 122 ? -16.223 -4.985 -12.643 1.00 20.95 122 LEU A CA 1
ATOM 650 C C . LEU A 1 122 ? -15.438 -5.489 -13.844 1.00 22.53 122 LEU A C 1
ATOM 651 O O . LEU A 1 122 ? -15.767 -5.189 -14.997 1.00 20.85 122 LEU A O 1
ATOM 656 N N . GLU A 1 123 ? -14.395 -6.262 -13.549 1.00 20.36 123 GLU A N 1
ATOM 657 C CA . GLU A 1 123 ? -13.499 -6.803 -14.554 1.00 20.23 123 GLU A CA 1
ATOM 658 C C . GLU A 1 123 ? -12.937 -8.107 -14.020 1.00 23.34 123 GLU A C 1
ATOM 659 O O . GLU A 1 123 ? -12.496 -8.152 -12.882 1.00 20.50 123 GLU A O 1
ATOM 665 N N . SER A 1 124 ? -12.961 -9.166 -14.821 1.00 21.78 124 SER A N 1
ATOM 666 C CA . SER A 1 124 ? -12.417 -10.445 -14.359 1.00 22.21 124 SER A CA 1
ATOM 667 C C . SER A 1 124 ? -10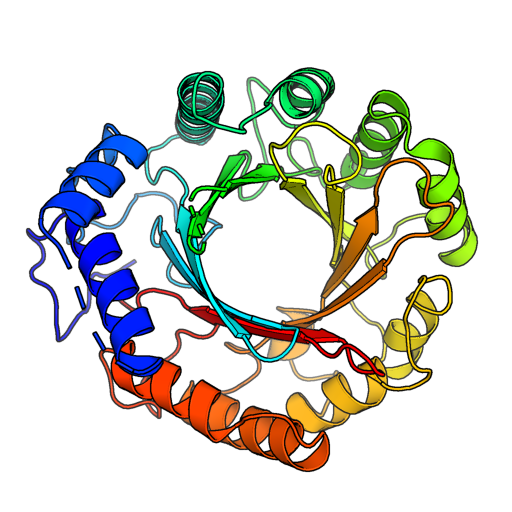.980 -10.305 -13.833 1.00 22.09 124 SER A C 1
ATOM 668 O O . SER A 1 124 ? -10.167 -9.566 -14.396 1.00 21.67 124 SER A O 1
ATOM 671 N N . PRO A 1 125 ? -10.681 -10.976 -12.715 1.00 21.00 125 PRO A N 1
ATOM 672 C CA . PRO A 1 125 ? -9.335 -10.970 -12.147 1.00 20.81 125 PRO A CA 1
ATOM 673 C C . PRO A 1 125 ? -8.499 -12.151 -12.650 1.00 23.31 125 PRO A C 1
ATOM 674 O O . PRO A 1 125 ? -7.349 -12.295 -12.261 1.00 26.43 125 PRO A O 1
ATOM 678 N N . ARG A 1 126 ? -9.080 -12.981 -13.508 1.00 26.58 126 ARG A N 1
ATOM 679 C CA . ARG A 1 126 ? -8.376 -14.151 -14.027 1.00 25.82 126 ARG A CA 1
ATOM 680 C C . ARG A 1 126 ? -7.301 -13.772 -15.032 1.00 29.67 126 ARG A C 1
ATOM 681 O O . ARG A 1 126 ? -7.259 -12.633 -15.522 1.00 27.29 126 ARG A O 1
ATOM 689 N N . GLY A 1 127 ? -6.429 -14.733 -15.333 1.00 25.83 127 GLY A N 1
ATOM 690 C CA . GLY A 1 127 ? -5.337 -14.534 -16.267 1.00 28.78 127 GLY A CA 1
ATOM 691 C C . GLY A 1 127 ? -5.202 -15.754 -17.161 1.00 30.80 127 GLY A C 1
ATOM 692 O O . GLY A 1 127 ? -5.838 -16.775 -16.905 1.00 28.59 127 GLY A O 1
ATOM 693 N N . PRO A 1 128 ? -4.397 -15.653 -18.231 1.00 28.38 128 PRO A N 1
ATOM 694 C CA . PRO A 1 128 ? -3.682 -14.449 -18.674 1.00 32.28 128 PRO A CA 1
ATOM 695 C C . PRO A 1 128 ? -4.616 -13.443 -19.350 1.00 26.84 128 PRO A C 1
ATOM 696 O O . PRO A 1 128 ? -5.828 -13.624 -19.287 1.00 26.72 128 PRO A O 1
ATOM 700 N N . ALA A 1 129 ? -4.062 -12.424 -20.002 1.00 24.99 129 ALA A N 1
ATOM 701 C CA . ALA A 1 129 ? -4.887 -11.354 -20.571 1.00 28.87 129 ALA A CA 1
ATOM 702 C C . ALA A 1 129 ? -5.956 -11.890 -21.523 1.00 31.31 129 ALA A C 1
ATOM 703 O O . ALA A 1 129 ? -7.068 -11.355 -21.593 1.00 27.36 129 ALA A O 1
ATOM 705 N N . LYS A 1 130 ? -5.627 -12.958 -22.243 1.00 28.92 130 LYS A N 1
ATOM 706 C CA . LYS A 1 130 ? -6.553 -13.518 -23.217 1.00 26.33 130 LYS A CA 1
ATOM 707 C C . LYS A 1 130 ? -7.767 -14.088 -22.507 1.00 27.75 130 LYS A C 1
ATOM 708 O O . LYS A 1 130 ? -8.895 -13.900 -22.955 1.00 27.52 130 LYS A O 1
ATOM 714 N N . ARG A 1 131 ? -7.531 -14.777 -21.393 1.00 26.67 131 ARG A N 1
ATOM 715 C CA . ARG A 1 131 ? -8.622 -15.315 -20.588 1.00 29.00 131 ARG A CA 1
ATOM 716 C C . ARG A 1 131 ? -9.470 -14.191 -19.977 1.00 23.31 131 ARG A C 1
ATOM 717 O O . ARG A 1 131 ? -10.700 -14.270 -19.973 1.00 22.27 131 ARG A O 1
ATOM 725 N N . ARG A 1 132 ? -8.804 -13.163 -19.453 1.00 25.28 132 ARG A N 1
ATOM 726 C CA . ARG A 1 132 ? -9.490 -11.988 -18.897 1.00 25.52 132 ARG A CA 1
ATOM 727 C C . ARG A 1 132 ? -10.410 -11.362 -19.953 1.00 24.14 132 ARG A C 1
ATOM 728 O O . ARG A 1 132 ? -11.568 -11.032 -19.680 1.00 26.31 132 ARG A O 1
ATOM 736 N N . MET A 1 133 ? -9.877 -11.222 -21.163 1.00 24.95 133 MET A N 1
ATOM 737 C CA . MET A 1 133 ? -10.623 -10.713 -22.303 1.00 22.76 133 MET A CA 1
ATOM 738 C C . MET A 1 133 ? -11.850 -11.557 -22.598 1.00 26.16 133 MET A C 1
ATOM 739 O O . MET A 1 133 ? -12.968 -11.047 -22.717 1.00 23.57 133 MET A O 1
ATOM 744 N N . GLU A 1 134 ? -11.647 -12.866 -22.704 1.00 25.78 134 GLU A N 1
ATOM 745 C CA . GLU A 1 134 ? -12.746 -13.743 -23.058 1.00 22.58 134 GLU A CA 1
ATOM 746 C C . GLU A 1 134 ? -13.804 -13.799 -21.960 1.00 20.41 134 GLU A C 1
ATOM 747 O O . GLU A 1 134 ? -14.984 -13.900 -22.266 1.00 24.63 134 GLU A O 1
ATOM 753 N N . ASP A 1 135 ? -13.406 -13.676 -20.696 1.00 21.48 135 ASP A N 1
ATOM 754 C CA . ASP A 1 135 ? -14.387 -13.527 -19.614 1.00 22.36 135 ASP A CA 1
ATOM 755 C C . ASP A 1 135 ? -15.347 -12.350 -19.861 1.00 24.11 135 ASP A C 1
ATOM 756 O O . ASP A 1 135 ? -16.570 -12.456 -19.694 1.00 23.64 135 ASP A O 1
ATOM 761 N N . GLY A 1 136 ? -14.775 -11.215 -20.229 1.00 23.03 136 GLY A N 1
ATOM 762 C CA . GLY A 1 136 ? -15.574 -10.046 -20.537 1.00 23.27 136 GLY A CA 1
ATOM 763 C C . GLY A 1 136 ? -16.470 -10.244 -21.741 1.00 21.68 136 GLY A C 1
ATOM 764 O O . GLY A 1 136 ? -17.624 -9.813 -21.736 1.00 23.99 136 GLY A O 1
ATOM 765 N N . MET A 1 137 ? -15.943 -10.875 -22.784 1.00 20.81 137 MET A N 1
ATOM 766 C CA . MET A 1 137 ? -16.751 -11.162 -23.963 1.00 22.69 137 MET A CA 1
ATOM 767 C C . MET A 1 137 ? -17.960 -12.009 -23.579 1.00 24.56 137 MET A C 1
ATOM 768 O O . MET A 1 137 ? -19.073 -11.777 -24.061 1.00 22.42 137 MET A O 1
ATOM 773 N N . ALA A 1 138 ? -17.743 -12.982 -22.695 1.00 23.30 138 ALA A N 1
ATOM 774 C CA . ALA A 1 138 ? -18.838 -13.829 -22.222 1.00 23.72 138 ALA A CA 1
ATOM 775 C C . ALA A 1 138 ? -19.901 -13.012 -21.498 1.00 24.63 138 ALA A C 1
ATOM 776 O O . ALA A 1 138 ? -21.100 -13.221 -21.703 1.00 24.89 138 ALA A O 1
ATOM 778 N N . LEU A 1 139 ? -19.470 -12.083 -20.646 1.00 25.21 139 LEU A N 1
ATOM 779 C CA . LEU A 1 139 ? -20.431 -11.298 -19.867 1.00 22.83 139 LEU A CA 1
ATOM 780 C C . LEU A 1 139 ? -21.269 -10.393 -20.770 1.00 20.73 139 LEU A C 1
ATOM 781 O O . LEU A 1 139 ? -22.464 -10.230 -20.545 1.00 22.23 139 LEU A O 1
ATOM 786 N N . THR A 1 140 ? -20.649 -9.813 -21.793 1.00 21.77 140 THR A N 1
ATOM 787 C CA . THR A 1 140 ? -21.385 -9.007 -22.764 1.00 22.88 140 THR A CA 1
ATOM 788 C C . THR A 1 140 ? -22.540 -9.812 -23.361 1.00 23.25 140 THR A C 1
ATOM 789 O O . THR A 1 140 ? -23.667 -9.330 -23.475 1.00 24.01 140 THR A O 1
ATOM 793 N N . ARG A 1 141 ? -22.259 -11.060 -23.717 1.00 25.39 141 ARG A N 1
ATOM 794 C CA . ARG A 1 141 ? -23.275 -11.907 -24.332 1.00 24.77 141 ARG A CA 1
ATOM 795 C C . ARG A 1 141 ? -24.352 -12.328 -23.330 1.00 22.56 141 ARG A C 1
ATOM 796 O O . ARG A 1 141 ? -25.520 -12.456 -23.695 1.00 22.68 141 ARG A O 1
ATOM 804 N N . ARG A 1 142 ? -23.974 -12.493 -22.064 1.00 22.06 142 ARG A N 1
ATOM 805 C CA . ARG A 1 142 ? -24.946 -12.807 -21.017 1.00 24.19 142 ARG A CA 1
ATOM 806 C C . ARG A 1 142 ? -25.805 -11.595 -20.609 1.00 26.06 142 ARG A C 1
ATOM 807 O O . ARG A 1 142 ? -26.874 -11.753 -20.012 1.00 24.64 142 ARG A O 1
ATOM 815 N N . LEU A 1 143 ? -25.350 -10.388 -20.943 1.00 24.03 143 LEU A N 1
ATOM 816 C CA . LEU A 1 143 ? -26.159 -9.183 -20.743 1.00 23.76 143 LEU A CA 1
ATOM 817 C C . LEU A 1 143 ? -27.201 -8.999 -21.855 1.00 27.21 143 LEU A C 1
ATOM 818 O O . LEU A 1 143 ? -28.244 -8.373 -21.639 1.00 26.81 143 LEU A O 1
ATOM 823 N N . ALA A 1 144 ? -26.904 -9.554 -23.032 1.00 27.62 144 ALA A N 1
ATOM 824 C CA . ALA A 1 144 ? -27.655 -9.288 -24.270 1.00 30.20 144 ALA A CA 1
ATOM 825 C C . ALA A 1 144 ? -29.156 -9.431 -24.121 1.00 28.54 144 ALA A C 1
ATOM 826 O O . ALA A 1 144 ? -29.913 -8.569 -24.578 1.00 31.82 144 ALA A O 1
ATOM 828 N N . GLY A 1 145 ? -29.587 -10.511 -23.479 1.00 29.20 145 GLY A N 1
ATOM 829 C CA . GLY A 1 145 ? -31.007 -10.784 -23.323 1.00 29.35 145 GLY A CA 1
ATOM 830 C C . GLY A 1 145 ? -31.738 -9.975 -22.258 1.00 35.93 145 GLY A C 1
ATOM 831 O O . GLY A 1 145 ? -32.974 -9.964 -22.226 1.00 36.15 145 GLY A O 1
ATOM 832 N N . ARG A 1 146 ? -30.992 -9.279 -21.400 1.00 32.10 146 ARG A N 1
ATOM 833 C CA . ARG A 1 146 ? -31.579 -8.635 -20.214 1.00 29.24 146 ARG A CA 1
ATOM 834 C C . ARG A 1 146 ? -32.465 -7.442 -20.563 1.00 29.76 146 ARG A C 1
ATOM 835 O O . ARG A 1 146 ? -32.312 -6.830 -21.637 1.00 28.96 146 ARG A O 1
ATOM 843 N N . PRO A 1 147 ? -33.419 -7.134 -19.666 1.00 29.41 147 PRO A N 1
ATOM 844 C CA . PRO A 1 147 ? -34.384 -6.060 -19.925 1.00 31.58 147 PRO A CA 1
ATOM 845 C C . PRO A 1 147 ? -33.761 -4.703 -20.243 1.00 33.21 147 PRO A C 1
ATOM 846 O O . PRO A 1 147 ? -33.005 -4.148 -19.436 1.00 31.07 147 PRO A O 1
ATOM 850 N N . GLY A 1 148 ? -34.110 -4.168 -21.407 1.00 31.69 148 GLY A N 1
ATOM 851 C CA . GLY A 1 148 ? -33.662 -2.849 -21.806 1.00 31.51 148 GLY A CA 1
ATOM 852 C C . GLY A 1 148 ? -32.262 -2.831 -22.383 1.00 29.62 148 GLY A C 1
ATOM 853 O O . GLY A 1 148 ? -31.739 -1.772 -22.750 1.00 31.95 148 GLY A O 1
ATOM 854 N N . VAL A 1 149 ? -31.645 -4.000 -22.460 1.00 28.00 149 VAL A N 1
ATOM 855 C CA . VAL A 1 149 ? -30.267 -4.080 -22.919 1.00 32.62 149 VAL A CA 1
ATOM 856 C C . VAL A 1 149 ? -30.188 -4.241 -24.420 1.00 30.79 149 VAL A C 1
ATOM 857 O O . VAL A 1 149 ? -30.990 -4.952 -25.013 1.00 31.48 149 VAL A O 1
ATOM 861 N N . SER A 1 150 ? -29.230 -3.549 -25.027 1.00 29.48 150 SER A N 1
ATOM 862 C CA . SER A 1 150 ? -28.862 -3.788 -26.410 1.00 29.92 150 SER A CA 1
ATOM 863 C C . SER A 1 150 ? -27.351 -3.871 -26.509 1.00 29.97 150 SER A C 1
ATOM 864 O O . SER A 1 150 ? -26.657 -2.904 -26.179 1.00 26.62 150 SER A O 1
ATOM 867 N N . VAL A 1 151 ? -26.840 -5.016 -26.958 1.00 25.60 151 VAL A N 1
ATOM 868 C CA . VAL A 1 151 ? -25.402 -5.180 -27.138 1.00 27.76 151 VAL A CA 1
ATOM 869 C C . VAL A 1 151 ? -24.969 -5.096 -28.596 1.00 26.99 151 VAL A C 1
ATOM 870 O O . VAL A 1 151 ? -23.777 -5.161 -28.877 1.00 27.83 151 VAL A O 1
ATOM 874 N N . ASP A 1 152 ? -25.916 -4.940 -29.523 1.00 28.56 152 ASP A N 1
ATOM 875 C CA . ASP A 1 152 ? -25.565 -4.857 -30.954 1.00 32.21 152 ASP A CA 1
ATOM 876 C C . ASP A 1 152 ? -24.449 -3.861 -31.273 1.00 29.04 152 ASP A C 1
ATOM 877 O O . ASP A 1 152 ? -23.493 -4.218 -31.959 1.00 29.33 152 ASP A O 1
ATOM 882 N N . PRO A 1 153 ? -24.564 -2.602 -30.795 1.00 32.90 153 PRO A N 1
ATOM 883 C CA . PRO A 1 153 ? -23.487 -1.684 -31.176 1.00 28.94 153 PRO A CA 1
ATOM 884 C C . PRO A 1 153 ? -22.139 -2.143 -30.636 1.00 27.48 153 PRO A C 1
ATOM 885 O O . PRO A 1 153 ? -21.127 -2.013 -31.335 1.00 29.49 153 PRO A O 1
ATOM 889 N N . CYS A 1 154 ? -22.129 -2.694 -29.426 1.00 25.00 154 CYS A N 1
ATOM 890 C CA . CYS A 1 154 ? -20.914 -3.283 -28.879 1.00 24.50 154 CYS A CA 1
ATOM 891 C C . CYS A 1 154 ? -20.376 -4.351 -29.827 1.00 21.64 154 CYS A C 1
ATOM 892 O O . CYS A 1 154 ? -19.198 -4.354 -30.177 1.00 23.82 154 CYS A O 1
ATOM 895 N N . LEU A 1 155 ? -21.250 -5.252 -30.257 1.00 26.33 155 LEU A N 1
ATOM 896 C CA . LEU A 1 155 ? -20.820 -6.388 -31.078 1.00 26.44 155 LEU A CA 1
ATOM 897 C C . LEU A 1 155 ? -20.306 -5.942 -32.447 1.00 29.52 155 LEU A C 1
ATOM 898 O O . LEU A 1 155 ? -19.466 -6.610 -33.049 1.00 25.12 155 LEU A O 1
ATOM 903 N N . ARG A 1 156 ? -20.793 -4.797 -32.920 1.00 25.42 156 ARG A N 1
ATOM 904 C CA . ARG A 1 156 ? -20.364 -4.257 -34.206 1.00 27.55 156 ARG A CA 1
ATOM 905 C C . ARG A 1 156 ? -18.932 -3.741 -34.205 1.00 30.18 156 ARG A C 1
ATOM 906 O O . ARG A 1 156 ? -18.283 -3.684 -35.257 1.00 29.48 156 ARG A O 1
ATOM 914 N N . VAL A 1 157 ? -18.430 -3.360 -33.036 1.00 24.88 157 VAL A N 1
ATOM 915 C CA . VAL A 1 157 ? -17.087 -2.804 -32.966 1.00 26.32 157 VAL A CA 1
ATOM 916 C C . VAL A 1 157 ? -16.140 -3.651 -32.109 1.00 25.90 157 VAL A C 1
ATOM 917 O O . VAL A 1 157 ? -14.954 -3.338 -31.995 1.00 27.24 157 VAL A O 1
ATOM 921 N N . GLU A 1 158 ? -16.663 -4.723 -31.522 1.00 23.64 158 GLU A N 1
ATOM 922 C CA . GLU A 1 158 ? -15.900 -5.547 -30.582 1.00 23.61 158 GLU A CA 1
ATOM 923 C C . GLU A 1 158 ? -14.546 -5.996 -31.141 1.00 29.12 158 GLU A C 1
ATOM 924 O O . GLU A 1 158 ? -13.546 -6.023 -30.416 1.00 25.92 158 GLU A O 1
ATOM 930 N N . ASP A 1 159 ? -14.511 -6.330 -32.431 1.00 28.75 159 ASP A N 1
ATOM 931 C CA . ASP A 1 159 ? -13.294 -6.852 -33.060 1.00 29.17 159 ASP A CA 1
ATOM 932 C C . ASP A 1 159 ? -12.155 -5.849 -33.030 1.00 30.65 159 ASP A C 1
ATOM 933 O O . ASP A 1 159 ? -10.985 -6.223 -33.119 1.00 29.57 159 ASP A O 1
ATOM 938 N N . LEU A 1 160 ? -12.499 -4.567 -32.910 1.00 28.18 160 LEU A N 1
ATOM 939 C CA . LEU A 1 160 ? -11.508 -3.507 -32.883 1.00 26.56 160 LEU A CA 1
ATOM 940 C C . LEU A 1 160 ? -10.813 -3.429 -31.529 1.00 26.82 160 LEU A C 1
ATOM 941 O O . LEU A 1 160 ? -9.736 -2.856 -31.418 1.00 29.25 160 LEU A O 1
ATOM 946 N N . PHE A 1 161 ? -11.428 -4.005 -30.502 1.00 25.67 161 PHE A N 1
ATOM 947 C CA . PHE A 1 161 ? -10.900 -3.893 -29.140 1.00 26.53 161 PHE A CA 1
ATOM 948 C C . PHE A 1 161 ? -10.595 -5.249 -28.509 1.00 28.21 161 PHE A C 1
ATOM 949 O O . PHE A 1 161 ? -10.311 -5.349 -27.314 1.00 23.08 161 PHE A O 1
ATOM 957 N N . THR A 1 162 ? -10.655 -6.291 -29.327 1.00 27.06 162 THR A N 1
ATOM 958 C CA . THR A 1 162 ? -10.266 -7.632 -28.889 1.00 26.58 162 THR A CA 1
ATOM 959 C C . THR A 1 162 ? -9.229 -8.171 -29.853 1.00 32.80 162 THR A C 1
ATOM 960 O O . THR A 1 162 ? -9.129 -7.705 -30.996 1.00 29.10 162 THR A O 1
ATOM 964 N N . ASP A 1 163 ? -8.472 -9.164 -29.393 1.00 34.14 163 ASP A N 1
ATOM 965 C CA . ASP A 1 163 ? -7.395 -9.748 -30.173 1.00 35.10 163 ASP A CA 1
ATOM 966 C C . ASP A 1 163 ? -6.907 -11.025 -29.504 1.00 38.40 163 ASP A C 1
ATOM 967 O O . ASP A 1 163 ? -7.028 -11.176 -28.287 1.00 35.98 163 ASP A O 1
ATOM 972 N N . ASP A 1 164 ? -6.341 -11.935 -30.289 1.00 39.28 164 ASP A N 1
ATOM 973 C CA . ASP A 1 164 ? -5.814 -13.170 -29.723 1.00 40.54 164 ASP A CA 1
ATOM 974 C C . ASP A 1 164 ? -4.608 -12.886 -28.836 1.00 44.66 164 ASP A C 1
ATOM 97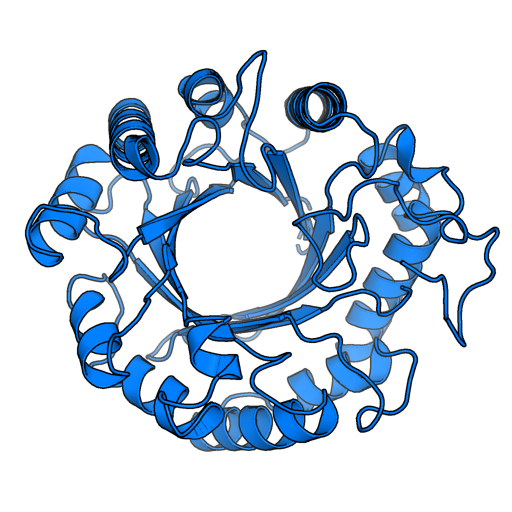5 O O . ASP A 1 164 ? -4.313 -13.640 -27.907 1.00 47.61 164 ASP A O 1
ATOM 980 N N . ASP A 1 165 ? -3.927 -11.779 -29.114 1.00 41.65 165 ASP A N 1
ATOM 981 C CA . ASP A 1 165 ? -2.746 -11.399 -28.351 1.00 41.16 165 ASP A CA 1
ATOM 982 C C . ASP A 1 165 ? -2.875 -9.970 -27.825 1.00 41.17 165 ASP A C 1
ATOM 983 O O . ASP A 1 165 ? -2.198 -9.057 -28.313 1.00 38.13 165 ASP A O 1
ATOM 988 N N . PRO A 1 166 ? -3.749 -9.771 -26.823 1.00 39.86 166 PRO A N 1
ATOM 989 C CA . PRO A 1 166 ? -4.029 -8.411 -26.346 1.00 40.38 166 PRO A CA 1
ATOM 990 C C . PRO A 1 166 ? -2.876 -7.803 -25.558 1.00 41.31 166 PRO A C 1
ATOM 991 O O . PRO A 1 166 ? -2.237 -8.474 -24.747 1.00 41.68 166 PRO A O 1
ATOM 995 N N . GLN A 1 167 ? -2.614 -6.529 -25.816 1.00 36.85 167 GLN A N 1
ATOM 996 C CA . GLN A 1 167 ? -1.612 -5.781 -25.081 1.00 39.90 167 GLN A CA 1
ATOM 997 C C . GLN A 1 167 ? -2.313 -4.728 -24.220 1.00 41.53 167 GLN A C 1
ATOM 998 O O . GLN A 1 167 ? -3.546 -4.691 -24.143 1.00 41.46 167 GLN A O 1
ATOM 1004 N N . GLY A 1 168 ? -1.535 -3.874 -23.570 1.00 36.96 168 GLY A N 1
ATOM 1005 C CA . GLY A 1 168 ? -2.113 -2.851 -22.718 1.00 39.21 168 GLY A CA 1
ATOM 1006 C C . GLY A 1 168 ? -2.517 -3.408 -21.366 1.00 37.79 168 GLY A C 1
ATOM 1007 O O . GLY A 1 168 ? -2.259 -4.577 -21.075 1.00 42.33 168 GLY A O 1
ATOM 1008 N N . TYR A 1 169 ? -3.150 -2.577 -20.543 1.00 34.44 169 TYR A N 1
ATOM 1009 C CA . TYR A 1 169 ? -3.497 -2.963 -19.181 1.00 32.00 169 TYR A CA 1
ATOM 1010 C C . TYR A 1 169 ? -4.864 -3.624 -19.069 1.00 29.79 169 TYR A C 1
ATOM 1011 O O . TYR A 1 169 ? -5.194 -4.199 -18.033 1.00 30.73 169 TYR A O 1
ATOM 1020 N N . PHE A 1 170 ? -5.671 -3.535 -20.119 1.00 28.29 170 PHE A N 1
ATOM 1021 C CA . PHE A 1 170 ? -7.004 -4.126 -20.067 1.00 27.24 170 PHE A CA 1
ATOM 1022 C C . PHE A 1 170 ? -7.569 -4.333 -21.455 1.00 24.31 170 PHE A C 1
ATOM 1023 O O . PHE A 1 170 ? -6.998 -3.872 -22.438 1.00 25.65 170 PHE A O 1
ATOM 1031 N N . THR A 1 171 ? -8.672 -5.063 -21.546 1.00 22.02 171 THR A N 1
ATOM 1032 C CA . THR A 1 171 ? -9.364 -5.172 -22.821 1.00 23.03 171 THR A CA 1
ATOM 1033 C C . THR A 1 171 ? -10.824 -4.860 -22.607 1.00 23.07 171 THR A C 1
ATOM 1034 O O . THR A 1 171 ? -11.377 -3.967 -23.255 1.00 26.66 171 THR A O 1
ATOM 1038 N N . ILE A 1 172 ? -11.438 -5.568 -21.667 1.00 22.03 172 ILE A N 1
ATOM 1039 C CA . ILE A 1 172 ? -12.874 -5.455 -21.460 1.00 19.77 172 ILE A CA 1
ATOM 1040 C C . ILE A 1 172 ? -13.233 -5.359 -19.987 1.00 23.44 172 ILE A C 1
ATOM 1041 O O . ILE A 1 172 ? -12.756 -6.147 -19.157 1.00 21.17 172 ILE A O 1
ATOM 1046 N N . ALA A 1 173 ? -14.079 -4.386 -19.668 1.00 20.17 173 ALA A N 1
ATOM 1047 C CA . ALA A 1 173 ? -14.637 -4.267 -18.340 1.00 19.56 173 ALA A CA 1
ATOM 1048 C C . ALA A 1 173 ? -16.071 -3.786 -18.499 1.00 19.63 173 ALA A C 1
ATOM 1049 O O . ALA A 1 173 ? -16.462 -3.401 -19.589 1.00 20.33 173 ALA A O 1
ATOM 1051 N N . HIS A 1 174 ? -16.861 -3.824 -17.432 1.00 19.71 174 HI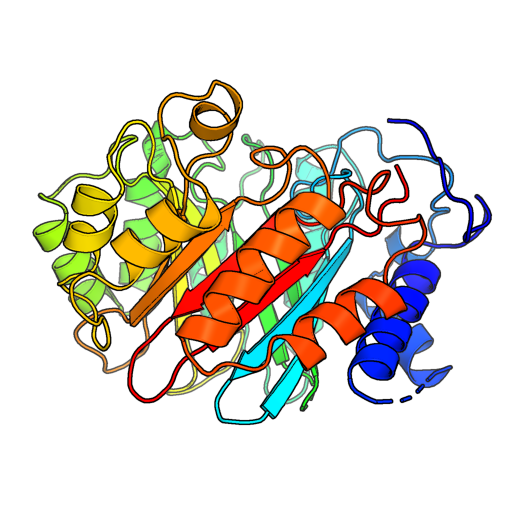S A N 1
ATOM 1052 C CA . HIS A 1 174 ? -18.262 -3.405 -17.504 1.00 18.92 174 HIS A CA 1
ATOM 1053 C C . HIS A 1 174 ? -18.638 -2.625 -16.255 1.00 19.46 174 HIS A C 1
ATOM 1054 O O . HIS A 1 174 ? -17.939 -2.669 -15.251 1.00 20.03 174 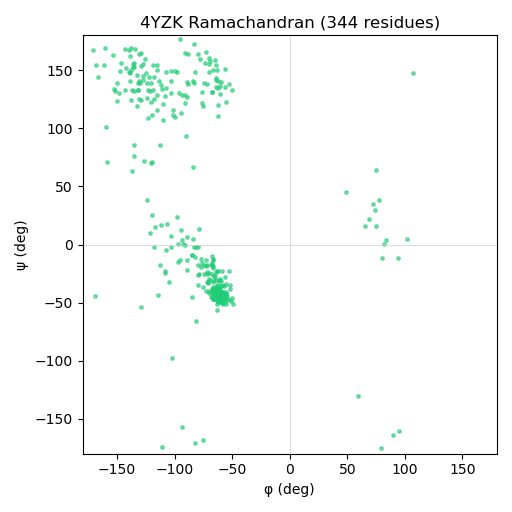HIS A O 1
ATOM 1061 N N . ALA A 1 175 ? -19.787 -1.966 -16.300 1.00 17.08 175 ALA A N 1
ATOM 1062 C CA . ALA A 1 175 ? -20.369 -1.401 -15.096 1.00 22.55 175 ALA A CA 1
ATOM 1063 C C . ALA A 1 175 ? -21.861 -1.671 -15.103 1.00 20.30 175 ALA A C 1
ATOM 1064 O O . ALA A 1 175 ? -22.463 -1.779 -16.171 1.00 20.55 175 ALA A O 1
ATOM 1066 N N . VAL A 1 176 ? -22.447 -1.796 -13.917 1.00 20.27 176 VAL A N 1
ATOM 1067 C CA . VAL A 1 176 ? -23.892 -1.832 -13.790 1.00 19.52 176 VAL A CA 1
ATOM 1068 C C . VAL A 1 176 ? -24.361 -0.646 -12.950 1.00 21.82 176 VAL A C 1
ATOM 1069 O O . VAL A 1 176 ? -23.676 -0.226 -12.013 1.00 20.90 176 VAL A O 1
ATOM 1073 N N . ALA A 1 177 ? -25.515 -0.091 -13.305 1.00 20.52 177 ALA A N 1
ATOM 1074 C CA . ALA A 1 177 ? -26.075 1.049 -12.577 1.00 23.29 177 ALA A CA 1
ATOM 1075 C C . ALA A 1 177 ? -27.549 0.815 -12.260 1.00 26.99 177 ALA A C 1
ATOM 1076 O O . ALA A 1 177 ? -28.312 0.391 -13.121 1.00 31.85 177 ALA A O 1
ATOM 1078 N N . TRP A 1 178 ? -27.943 1.072 -11.017 1.00 30.81 178 TRP A N 1
ATOM 1079 C CA . TRP A 1 178 ? -29.334 0.897 -10.611 1.00 29.60 178 TRP A CA 1
ATOM 1080 C C . TRP A 1 178 ? -30.067 2.234 -10.514 1.00 38.80 178 TRP A C 1
ATOM 1081 O O . TRP A 1 178 ? -29.469 3.273 -10.197 1.00 34.17 178 TRP A O 1
ATOM 1092 N N . THR A 1 179 ? -31.371 2.197 -10.774 1.00 40.43 179 THR A N 1
ATOM 1093 C CA . THR A 1 179 ? -32.215 3.378 -10.637 1.00 41.81 179 THR A CA 1
ATOM 1094 C C . THR A 1 179 ? -33.241 3.208 -9.522 1.00 44.54 179 THR A C 1
ATOM 1095 O O . THR A 1 179 ? -33.738 2.104 -9.289 1.00 52.39 179 THR A O 1
ATOM 1099 N N . PRO A 1 184 ? -31.950 -2.014 -14.027 1.00 34.58 184 PRO A N 1
ATOM 1100 C CA . PRO A 1 184 ? -30.485 -2.032 -14.099 1.00 30.53 184 PRO A CA 1
ATOM 1101 C C . PRO A 1 184 ? -29.999 -1.746 -15.509 1.00 31.72 184 PRO A C 1
ATOM 1102 O O . PRO A 1 184 ? -30.498 -2.325 -16.480 1.00 33.57 184 PRO A O 1
ATOM 1106 N N . ARG A 1 185 ? -29.028 -0.855 -15.615 1.00 24.94 185 ARG A N 1
ATOM 1107 C CA . ARG A 1 185 ? -28.497 -0.447 -16.903 1.00 26.81 185 ARG A CA 1
ATOM 1108 C C . ARG A 1 185 ? -27.009 -0.756 -16.954 1.00 23.53 185 ARG A C 1
ATOM 1109 O O . ARG A 1 185 ? -26.289 -0.523 -15.980 1.00 23.06 185 ARG A O 1
ATOM 1117 N N . TYR A 1 186 ? -26.543 -1.252 -18.096 1.00 23.27 186 TYR A N 1
ATOM 1118 C CA . TYR A 1 186 ? -25.164 -1.730 -18.199 1.00 22.25 186 TYR A CA 1
ATOM 1119 C C . TYR A 1 186 ? -24.326 -0.919 -19.167 1.00 22.83 186 TYR A C 1
ATOM 1120 O O . TYR A 1 186 ? -24.833 -0.386 -20.154 1.00 24.92 186 TYR A O 1
ATOM 1129 N N . LYS A 1 187 ? -23.031 -0.863 -18.879 1.00 20.12 187 LYS A N 1
ATOM 1130 C CA . LYS A 1 187 ? -22.056 -0.190 -19.709 1.00 23.73 187 LYS A CA 1
ATOM 1131 C C . LYS A 1 187 ? -20.899 -1.140 -19.971 1.00 20.51 187 LYS A C 1
ATOM 1132 O O . LYS A 1 187 ? -20.629 -2.010 -19.156 1.00 18.78 187 LYS A O 1
ATOM 1138 N N . ILE A 1 188 ? -20.195 -0.966 -21.081 1.00 22.74 188 ILE A N 1
ATOM 1139 C CA . ILE A 1 188 ? -18.945 -1.696 -21.289 1.00 19.55 188 ILE A CA 1
ATOM 1140 C C . ILE A 1 188 ? -17.775 -0.737 -21.509 1.00 19.97 188 ILE A C 1
ATOM 1141 O O . ILE A 1 188 ? -17.951 0.333 -22.102 1.00 21.45 188 ILE A O 1
ATOM 1146 N N . PHE A 1 189 ? -16.592 -1.103 -21.009 1.00 18.40 189 PHE A N 1
ATOM 1147 C CA . PHE A 1 189 ? -15.364 -0.339 -21.250 1.00 18.70 189 PHE A CA 1
ATOM 1148 C C . PHE A 1 189 ? -14.413 -1.137 -22.137 1.00 22.72 189 PHE A C 1
ATOM 1149 O O . PHE A 1 189 ? -14.206 -2.336 -21.920 1.00 19.84 189 PHE A O 1
ATOM 1157 N N . LEU A 1 190 ? -13.803 -0.453 -23.101 1.00 23.21 190 LEU A N 1
ATOM 1158 C CA . LEU A 1 190 ? -12.957 -1.087 -24.109 1.00 23.44 190 LEU A CA 1
ATOM 1159 C C . LEU A 1 190 ? -11.643 -0.332 -24.27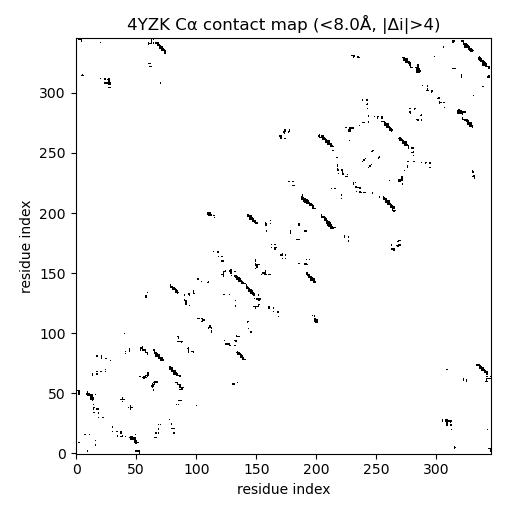3 1.00 25.91 190 LEU A C 1
ATOM 1160 O O . LEU A 1 190 ? -11.614 0.891 -24.164 1.00 23.96 190 LEU A O 1
ATOM 1165 N N . ASN A 1 191 ? -10.565 -1.058 -24.548 1.00 22.16 191 ASN A N 1
ATOM 1166 C CA . ASN A 1 191 ? -9.238 -0.460 -24.678 1.00 23.28 191 ASN A CA 1
ATOM 1167 C C . ASN A 1 191 ? -8.818 -0.237 -26.130 1.00 24.60 191 ASN A C 1
ATOM 1168 O O . ASN A 1 191 ? -8.527 -1.195 -26.845 1.00 24.92 191 ASN A O 1
ATOM 1173 N N . PRO A 1 192 ? -8.764 1.030 -26.569 1.00 24.41 192 PRO A N 1
ATOM 1174 C CA . PRO A 1 192 ? -8.318 1.311 -27.939 1.00 24.44 192 PRO A CA 1
ATOM 1175 C C . PRO A 1 192 ? -6.834 0.984 -28.156 1.00 27.58 192 PRO A C 1
ATOM 1176 O O . PRO A 1 192 ? -6.392 0.872 -29.299 1.00 24.22 192 PRO A O 1
ATOM 1180 N N . ALA A 1 193 ? -6.092 0.814 -27.066 1.00 26.38 193 ALA A N 1
ATOM 1181 C CA . ALA A 1 193 ? -4.670 0.510 -27.147 1.00 29.24 193 ALA A CA 1
ATOM 1182 C C . ALA A 1 193 ? -4.406 -0.984 -26.987 1.00 27.14 193 ALA A C 1
ATOM 1183 O O . ALA A 1 193 ? -3.313 -1.384 -26.591 1.00 29.33 193 ALA A O 1
ATOM 1185 N N . VAL A 1 194 ? -5.411 -1.802 -27.293 1.00 26.18 194 VAL A N 1
ATOM 1186 C CA . VAL A 1 194 ? -5.287 -3.260 -27.191 1.00 31.55 194 VAL A CA 1
ATOM 1187 C C . VAL A 1 194 ? -4.116 -3.823 -28.027 1.00 32.56 194 VAL A C 1
ATOM 1188 O O . VAL A 1 194 ? -3.533 -4.852 -27.685 1.00 37.59 194 VAL A O 1
ATOM 1192 N N . ARG A 1 195 ? -3.761 -3.132 -29.106 1.00 34.52 195 ARG A N 1
ATOM 1193 C CA . ARG A 1 195 ? -2.603 -3.504 -29.912 1.00 33.05 195 ARG A CA 1
ATOM 1194 C C . ARG A 1 195 ? -1.617 -2.341 -30.031 1.00 35.92 195 ARG A C 1
ATOM 1195 O O . ARG A 1 195 ? -1.027 -2.128 -31.090 1.00 35.41 195 ARG A O 1
ATOM 1203 N N . GLY A 1 196 ? -1.445 -1.589 -28.946 1.00 30.88 196 GLY A N 1
ATOM 1204 C CA . GLY A 1 196 ? -0.503 -0.489 -28.930 1.00 30.19 196 GLY A CA 1
ATOM 1205 C C . GLY A 1 196 ? -1.142 0.887 -28.949 1.00 29.29 196 GLY A C 1
ATOM 1206 O O . GLY A 1 196 ? -2.196 1.087 -29.546 1.00 30.69 196 GLY A O 1
ATOM 1207 N N . ARG A 1 197 ? -0.488 1.840 -28.292 1.00 32.52 197 ARG A N 1
ATOM 1208 C CA . ARG A 1 197 ? -0.949 3.230 -28.270 1.00 33.80 197 ARG A CA 1
ATOM 1209 C C . ARG A 1 197 ? -0.997 3.797 -29.679 1.00 31.58 197 ARG A C 1
ATOM 1210 O O . ARG A 1 197 ? -1.902 4.560 -30.026 1.00 32.99 197 ARG A O 1
ATOM 1218 N N . GLU A 1 198 ? -0.033 3.383 -30.496 1.00 32.40 198 GLU A N 1
ATOM 1219 C CA . GLU A 1 198 ? 0.085 3.840 -31.875 1.00 32.73 198 GLU A CA 1
ATOM 1220 C C . GLU A 1 198 ? -1.202 3.686 -32.689 1.00 32.50 198 GLU A C 1
ATOM 1221 O O . GLU A 1 198 ? -1.494 4.531 -33.530 1.00 36.18 198 GLU A O 1
ATOM 1227 N N . GLN A 1 199 ? -1.980 2.633 -32.428 1.00 30.85 199 GLN A N 1
ATOM 1228 C CA . GLN A 1 199 ? -3.208 2.368 -33.184 1.00 27.74 199 GLN A CA 1
ATOM 1229 C C . GLN A 1 199 ? -4.481 2.880 -32.500 1.00 28.73 199 GLN A C 1
ATOM 1230 O O . GLN A 1 199 ? -5.581 2.692 -33.019 1.00 29.01 199 GLN A O 1
ATOM 1236 N N . ALA A 1 200 ? -4.331 3.505 -31.336 1.00 29.51 200 ALA A N 1
ATOM 1237 C CA . ALA A 1 200 ? -5.479 3.863 -30.503 1.00 28.12 200 ALA A CA 1
ATOM 1238 C C . ALA A 1 200 ? -6.464 4.781 -31.218 1.00 26.47 200 ALA A C 1
ATOM 1239 O O . ALA A 1 200 ? -7.665 4.518 -31.239 1.00 25.85 200 ALA A O 1
ATOM 1241 N N . ALA A 1 201 ? -5.955 5.856 -31.808 1.00 28.76 201 ALA A N 1
ATOM 1242 C CA . ALA A 1 201 ? -6.821 6.817 -32.488 1.00 27.79 201 ALA A CA 1
ATOM 1243 C C . ALA A 1 201 ? -7.529 6.193 -33.692 1.00 28.00 201 ALA A C 1
ATOM 1244 O O . ALA A 1 201 ? -8.722 6.424 -33.920 1.00 28.20 201 ALA A O 1
ATOM 1246 N N . ALA A 1 202 ? -6.799 5.385 -34.453 1.00 31.71 202 ALA A N 1
ATOM 1247 C CA . ALA A 1 202 ? -7.355 4.742 -35.638 1.00 27.10 202 ALA A CA 1
ATOM 1248 C C . ALA A 1 202 ? -8.492 3.780 -35.289 1.00 28.18 202 ALA A C 1
ATOM 1249 O O . ALA A 1 202 ? -9.541 3.786 -35.935 1.00 29.64 202 ALA A O 1
ATOM 1251 N N . ARG A 1 203 ? -8.291 2.955 -34.267 1.00 23.35 203 ARG A N 1
ATOM 1252 C CA . ARG A 1 203 ? -9.326 2.014 -33.873 1.00 28.28 203 ARG A CA 1
ATOM 1253 C C . ARG A 1 203 ? -10.540 2.738 -33.314 1.00 25.68 203 ARG A C 1
ATOM 1254 O O . ARG A 1 203 ? -11.675 2.358 -33.594 1.00 26.38 203 ARG A O 1
ATOM 1262 N N . THR A 1 204 ? -10.288 3.779 -32.521 1.00 26.80 204 THR A N 1
ATOM 1263 C CA . THR A 1 204 ? -11.355 4.627 -31.985 1.00 27.01 204 THR A CA 1
ATOM 1264 C C . THR A 1 204 ? -12.155 5.258 -33.126 1.00 23.38 204 THR A C 1
ATOM 1265 O O . THR A 1 204 ? -13.379 5.198 -33.142 1.00 21.75 204 THR A O 1
ATOM 1269 N N . GLU A 1 205 ? -11.457 5.848 -34.093 1.00 26.53 205 GLU A N 1
ATOM 1270 C CA . GLU A 1 205 ? -12.137 6.457 -35.230 1.00 26.93 205 GLU A CA 1
ATOM 1271 C C . GLU A 1 205 ? -12.966 5.437 -36.005 1.00 28.92 205 GLU A C 1
ATOM 1272 O O . GLU A 1 205 ? -14.129 5.704 -36.334 1.00 26.31 205 GLU A O 1
ATOM 1278 N N . GLU A 1 206 ? -12.381 4.270 -36.283 1.00 25.51 206 GLU A N 1
ATOM 1279 C CA . GLU A 1 206 ? -13.104 3.244 -37.032 1.00 29.96 206 GLU A CA 1
ATOM 1280 C C . GLU A 1 206 ? -14.368 2.826 -36.284 1.00 25.36 206 GLU A C 1
ATOM 1281 O O . GLU A 1 206 ? -15.410 2.630 -36.900 1.00 27.63 206 GLU A O 1
ATOM 1287 N N . ALA A 1 207 ? -14.294 2.727 -34.957 1.00 24.84 207 ALA A N 1
ATOM 1288 C CA . ALA A 1 207 ? -15.487 2.402 -34.166 1.00 25.44 207 ALA A CA 1
ATOM 1289 C C . ALA A 1 207 ? -16.554 3.493 -34.251 1.00 24.54 207 ALA A C 1
ATOM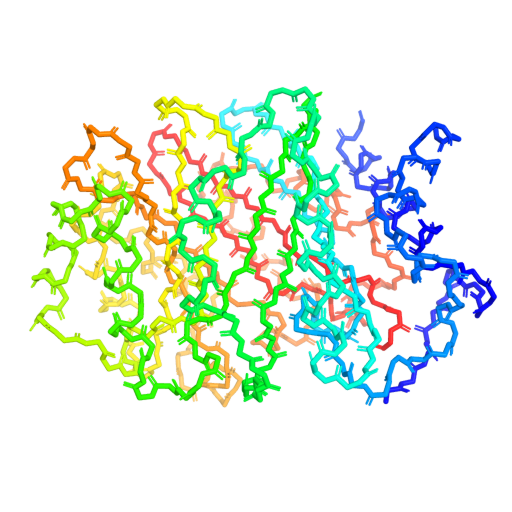 1290 O O . ALA A 1 207 ? -17.736 3.206 -34.460 1.00 22.89 207 ALA A O 1
ATOM 1292 N N . MET A 1 208 ? -16.139 4.749 -34.087 1.00 25.88 208 MET A N 1
ATOM 1293 C CA . MET A 1 208 ? -17.091 5.856 -34.130 1.00 23.69 208 MET A CA 1
ATOM 1294 C C . MET A 1 208 ? -17.834 5.879 -35.470 1.00 28.30 208 MET A C 1
ATOM 1295 O O . MET A 1 208 ? -19.052 6.096 -35.515 1.00 26.69 208 MET A O 1
ATOM 1300 N N . ILE A 1 209 ? -17.108 5.629 -36.557 1.00 24.96 209 ILE A N 1
ATOM 1301 C CA . ILE A 1 209 ? -17.731 5.617 -37.878 1.00 29.79 209 ILE A CA 1
ATOM 1302 C C . ILE A 1 209 ? -18.747 4.474 -38.021 1.00 29.66 209 ILE A C 1
ATOM 1303 O O . ILE A 1 209 ? -19.874 4.701 -38.482 1.00 26.84 209 ILE A O 1
ATOM 1308 N N . ARG A 1 210 ? -18.371 3.264 -37.603 1.00 27.69 210 ARG A N 1
ATOM 1309 C CA . ARG A 1 210 ? -19.296 2.130 -37.654 1.00 28.05 210 ARG A CA 1
ATOM 1310 C C . ARG A 1 210 ? -20.572 2.416 -36.875 1.00 30.83 210 ARG A C 1
ATOM 1311 O O . ARG A 1 210 ? -21.663 1.978 -37.252 1.00 28.61 210 ARG A O 1
ATOM 1319 N N . LEU A 1 211 ? -20.435 3.146 -35.773 1.00 27.16 211 LEU A N 1
ATOM 1320 C CA . LEU A 1 211 ? -21.575 3.387 -34.899 1.00 29.20 211 LEU A CA 1
ATOM 1321 C C . LEU A 1 211 ? -22.411 4.560 -35.397 1.00 28.21 211 LEU A C 1
ATOM 1322 O O . LEU A 1 211 ? -23.365 4.961 -34.744 1.00 28.57 211 LEU A O 1
ATOM 1327 N N . GLY A 1 212 ? -22.048 5.105 -36.553 1.00 26.08 212 GLY A N 1
ATOM 1328 C CA . GLY A 1 212 ? -22.783 6.211 -37.141 1.00 28.71 212 GLY A CA 1
ATOM 1329 C C . GLY A 1 212 ? -22.538 7.530 -36.426 1.00 29.63 212 GLY A C 1
ATOM 1330 O O . GLY A 1 212 ? -23.404 8.402 -36.405 1.00 32.15 212 GLY A O 1
ATOM 1331 N N . LEU A 1 213 ? -21.355 7.683 -35.843 1.00 26.85 213 LEU A N 1
ATOM 1332 C CA . LEU A 1 213 ? -21.051 8.878 -35.058 1.00 29.19 213 LEU A CA 1
ATOM 1333 C C . LEU A 1 213 ? -19.867 9.649 -35.626 1.00 27.67 213 LEU A C 1
ATOM 1334 O O . LEU A 1 213 ? -19.187 10.375 -34.898 1.00 25.93 213 LEU A O 1
ATOM 1339 N N . GLU A 1 214 ? -19.628 9.486 -36.924 1.00 22.73 214 GLU A N 1
ATOM 1340 C CA . GLU A 1 214 ? -18.547 10.182 -37.612 1.00 26.07 214 GLU A CA 1
ATOM 1341 C C . GLU A 1 214 ? -18.645 11.715 -37.551 1.00 30.00 214 GLU A C 1
ATOM 1342 O O . GLU A 1 214 ? -17.628 12.397 -37.471 1.00 26.10 214 GLU A O 1
ATOM 1348 N N . GLN A 1 215 ? -19.857 12.260 -37.601 1.00 30.40 215 GLN A N 1
ATOM 1349 C CA . GLN A 1 215 ? -19.994 13.716 -37.596 1.00 30.66 215 GLN A CA 1
ATOM 1350 C C . GLN A 1 215 ? -19.462 14.338 -36.296 1.00 27.01 215 GLN A C 1
ATOM 1351 O O . GLN A 1 215 ? -18.581 15.192 -36.347 1.00 26.87 215 GLN A O 1
ATOM 1357 N N . PRO A 1 216 ? -19.974 13.911 -35.123 1.00 26.40 216 PRO A N 1
ATOM 1358 C CA . PRO A 1 216 ? -19.421 14.593 -33.945 1.00 26.56 216 PRO A CA 1
ATOM 1359 C C . PRO A 1 216 ? -17.975 14.188 -33.645 1.00 25.34 216 PRO A C 1
ATOM 1360 O O . PRO A 1 216 ? -17.252 14.962 -33.011 1.00 22.61 216 PRO A O 1
ATOM 1364 N N . TRP A 1 217 ? -17.566 13.002 -34.107 1.00 24.22 217 TRP A N 1
ATOM 1365 C CA . TRP A 1 217 ? -16.186 12.560 -33.983 1.00 23.54 217 TRP A CA 1
ATOM 1366 C C . TRP A 1 217 ? -15.255 13.439 -34.819 1.00 23.98 217 TRP A C 1
ATOM 1367 O O . TRP A 1 217 ? -14.159 13.793 -34.377 1.00 26.51 217 TRP A O 1
ATOM 1378 N N . ARG A 1 218 ? -15.684 13.778 -36.032 1.00 23.33 218 ARG A N 1
ATOM 1379 C CA . ARG A 1 218 ? -14.935 14.715 -36.870 1.00 27.80 218 ARG A CA 1
ATOM 1380 C C . ARG A 1 218 ? -14.842 16.108 -36.231 1.00 25.06 218 ARG A C 1
ATOM 1381 O O . ARG A 1 218 ? -13.797 16.754 -36.276 1.00 26.30 218 ARG A O 1
ATOM 1389 N N . ALA A 1 219 ? -15.939 16.567 -35.651 1.00 23.15 219 ALA A N 1
ATOM 1390 C CA . ALA A 1 219 ? -15.949 17.877 -35.014 1.00 26.26 219 ALA A CA 1
ATOM 1391 C C . ALA A 1 219 ? -14.946 17.905 -33.867 1.00 25.46 219 ALA A C 1
ATOM 1392 O O . ALA A 1 219 ? -14.188 18.874 -33.704 1.00 21.80 219 ALA A O 1
ATOM 1394 N N . LEU A 1 220 ? -14.922 16.831 -33.079 1.00 23.07 220 LEU A N 1
ATOM 1395 C CA . LEU A 1 220 ? -13.948 16.750 -32.001 1.00 20.93 220 LEU A CA 1
ATOM 1396 C C . LEU A 1 220 ? -12.543 16.726 -32.570 1.00 24.12 220 LEU A C 1
ATOM 1397 O O . LEU A 1 220 ? -11.688 17.510 -32.160 1.00 23.05 220 LEU A O 1
ATOM 1402 N N . THR A 1 221 ? -12.307 15.823 -33.522 1.00 22.61 221 THR A N 1
ATOM 1403 C CA . THR A 1 221 ? -10.975 15.651 -34.085 1.00 25.05 221 THR A CA 1
ATOM 1404 C C . THR A 1 221 ? -10.428 16.952 -34.688 1.00 24.51 221 THR A C 1
ATOM 1405 O O . THR A 1 221 ? -9.269 17.295 -34.460 1.00 24.19 221 THR A O 1
ATOM 1409 N N . GLU A 1 222 ? -11.264 17.681 -35.432 1.00 26.39 222 GLU A N 1
ATOM 1410 C CA . GLU A 1 222 ? -10.860 18.982 -35.986 1.00 25.26 222 GLU A CA 1
ATOM 1411 C C . GLU A 1 222 ? -10.545 19.991 -34.882 1.00 26.48 222 GLU A C 1
ATOM 1412 O O . GLU A 1 222 ? -9.550 20.720 -34.957 1.00 25.49 222 GLU A O 1
ATOM 1418 N N . HIS A 1 223 ? -11.411 20.051 -33.871 1.00 24.73 223 HIS A N 1
ATOM 1419 C CA . HIS A 1 223 ? -11.203 20.973 -32.756 1.00 22.97 223 HIS A CA 1
ATOM 1420 C C . HIS A 1 223 ? -9.870 20.715 -32.077 1.00 24.22 223 HIS A C 1
ATOM 1421 O O . HIS A 1 223 ? -9.216 21.640 -31.620 1.00 22.08 223 HIS A O 1
ATOM 1428 N N . LEU A 1 224 ? -9.478 19.440 -32.030 1.00 23.37 224 LEU A N 1
ATOM 1429 C CA . LEU A 1 224 ? -8.243 19.008 -31.382 1.00 26.32 224 LEU A CA 1
ATOM 1430 C C . LEU A 1 224 ? -7.009 19.185 -32.261 1.00 28.66 224 LEU A C 1
ATOM 1431 O O . LEU A 1 224 ? -5.894 18.885 -31.843 1.00 33.03 224 LEU A O 1
ATOM 1436 N N . GLY A 1 225 ? -7.206 19.655 -33.484 1.00 28.44 225 GLY A N 1
ATOM 1437 C CA . GLY A 1 225 ? -6.084 19.946 -34.356 1.00 31.46 225 GLY A CA 1
ATOM 1438 C C . GLY A 1 225 ? -5.843 18.881 -35.403 1.00 31.31 225 GLY A C 1
ATOM 1439 O O . GLY A 1 225 ? -4.867 18.950 -36.143 1.00 35.98 225 GLY A O 1
ATOM 1440 N N . GLY A 1 226 ? -6.725 17.889 -35.458 1.00 32.48 226 GLY A N 1
ATOM 1441 C CA . GLY A 1 226 ? -6.667 16.875 -36.495 1.00 33.18 226 GLY A CA 1
ATOM 1442 C C . GLY A 1 226 ? -5.920 15.596 -36.164 1.00 35.20 226 GLY A C 1
ATOM 1443 O O . GLY A 1 226 ? -6.006 14.632 -36.918 1.00 36.68 226 GLY A O 1
ATOM 1444 N N . ALA A 1 227 ? -5.178 15.586 -35.057 1.00 32.38 227 ALA A N 1
ATOM 1445 C CA . ALA A 1 227 ? -4.423 14.402 -34.642 1.00 34.81 227 ALA A CA 1
ATOM 1446 C C . ALA A 1 227 ? -4.517 14.166 -33.126 1.00 36.25 227 ALA A C 1
ATOM 1447 O O . ALA A 1 227 ? -4.862 15.088 -32.376 1.00 33.31 227 ALA A O 1
ATOM 1449 N N . TYR A 1 228 ? -4.186 12.948 -32.679 1.00 31.31 228 TYR A N 1
ATOM 1450 C CA . TYR A 1 228 ? -4.351 12.557 -31.271 1.00 28.07 228 TYR A CA 1
ATOM 1451 C C . TYR A 1 228 ? -3.090 12.141 -30.494 1.00 33.23 228 TYR A C 1
ATOM 1452 O O . TYR A 1 228 ? -2.954 10.975 -30.139 1.00 41.27 228 TYR A O 1
ATOM 1461 N N . GLY A 1 229 ? -2.205 13.075 -30.177 1.00 32.32 229 GLY A N 1
ATOM 1462 C CA . GLY A 1 229 ? -1.004 12.738 -29.427 1.00 29.97 229 GLY A CA 1
ATOM 1463 C C . GLY A 1 229 ? -1.251 12.653 -27.930 1.00 31.27 229 GLY A C 1
ATOM 1464 O O . GLY A 1 229 ? -2.395 12.698 -27.489 1.00 31.50 229 GLY A O 1
ATOM 1465 N N . PRO A 1 230 ? -0.174 12.537 -27.136 1.00 30.98 230 PRO A N 1
ATOM 1466 C CA . PRO A 1 230 ? -0.198 12.418 -25.670 1.00 26.94 230 PRO A CA 1
ATOM 1467 C C . PRO A 1 230 ? -1.000 13.506 -24.964 1.00 28.76 230 PRO A C 1
ATOM 1468 O O . PRO A 1 230 ? -1.417 13.304 -23.819 1.00 26.56 230 PRO A O 1
ATOM 1472 N N . GLU A 1 231 ? -1.176 14.641 -25.639 1.00 26.58 231 GLU A N 1
ATOM 1473 C CA . GLU A 1 231 ? -1.958 15.783 -25.160 1.00 27.63 231 GLU A CA 1
ATOM 1474 C C . GLU A 1 231 ? -3.431 15.452 -24.923 1.00 26.13 231 GLU A C 1
ATOM 1475 O O . GLU A 1 231 ? -4.102 16.079 -24.091 1.00 25.77 231 GLU A O 1
ATOM 1481 N N . HIS A 1 232 ? -3.943 14.522 -25.719 1.00 20.08 232 HIS A N 1
ATOM 1482 C CA . HIS A 1 232 ? -5.346 14.133 -25.668 1.00 24.57 232 HIS A CA 1
ATOM 1483 C C . HIS A 1 232 ? -5.483 12.741 -26.278 1.00 23.87 232 HIS A C 1
ATOM 1484 O O . HIS A 1 232 ? -6.025 12.558 -27.367 1.00 23.30 232 HIS A O 1
ATOM 1491 N N . GLU A 1 233 ? -4.975 11.763 -25.540 1.00 23.14 233 GLU A N 1
ATOM 1492 C CA . GLU A 1 233 ? -4.776 10.414 -26.051 1.00 23.62 233 GLU A CA 1
ATOM 1493 C C . GLU A 1 233 ? -5.929 9.501 -25.680 1.00 23.74 233 GLU A C 1
ATOM 1494 O O . GLU A 1 233 ? -6.332 9.456 -24.519 1.00 23.79 233 GLU A O 1
ATOM 1500 N N . PRO A 1 234 ? -6.479 8.776 -26.671 1.00 21.47 234 PRO A N 1
ATOM 1501 C CA . PRO A 1 234 ? -7.566 7.829 -26.410 1.00 24.97 234 PRO A CA 1
ATOM 1502 C C . PRO A 1 234 ? -7.121 6.697 -25.473 1.00 25.60 234 PRO A C 1
ATOM 1503 O O . PRO A 1 234 ? -6.325 5.853 -25.883 1.00 25.25 234 PRO A O 1
ATOM 1507 N N . ALA A 1 235 ? -7.633 6.682 -24.243 1.00 23.42 235 ALA A N 1
ATOM 1508 C CA . ALA A 1 235 ? -7.180 5.734 -23.225 1.00 21.82 235 ALA A CA 1
ATOM 1509 C C . ALA A 1 235 ? -8.231 4.669 -22.941 1.00 20.92 235 ALA A C 1
ATOM 1510 O O . ALA A 1 235 ? -7.918 3.583 -22.470 1.00 24.51 235 ALA A O 1
ATOM 1512 N N . ALA A 1 236 ? -9.484 4.992 -23.237 1.00 19.15 236 ALA A N 1
ATOM 1513 C CA . ALA A 1 236 ? -10.585 4.073 -23.051 1.00 21.62 236 ALA A CA 1
ATOM 1514 C C . ALA A 1 236 ? -11.752 4.558 -23.881 1.00 23.50 236 ALA A C 1
ATOM 1515 O O . ALA A 1 236 ? -11.860 5.749 -24.204 1.00 21.03 236 ALA A O 1
ATOM 1517 N N . LEU A 1 237 ? -12.604 3.611 -24.243 1.00 21.40 237 LEU A N 1
ATOM 1518 C CA . LEU A 1 237 ? -13.879 3.916 -24.848 1.00 22.02 237 LEU A CA 1
ATOM 1519 C C . LEU A 1 237 ? -14.929 3.181 -24.041 1.00 24.45 237 LEU A C 1
ATOM 1520 O O . LEU A 1 237 ? -14.695 2.063 -23.568 1.00 23.34 237 LEU A O 1
ATOM 1525 N N . ALA A 1 238 ? -16.075 3.819 -23.844 1.00 22.47 238 ALA A N 1
ATOM 1526 C CA . ALA A 1 238 ? -17.164 3.151 -23.160 1.00 19.68 238 ALA A CA 1
ATOM 1527 C C . ALA A 1 238 ? -18.455 3.309 -23.934 1.00 23.19 238 ALA A C 1
ATOM 1528 O O . ALA A 1 238 ? -18.587 4.182 -24.795 1.00 25.26 238 ALA A O 1
ATOM 1530 N N . MET A 1 239 ? -19.420 2.475 -23.593 1.00 20.08 239 MET A N 1
ATOM 1531 C CA . MET A 1 239 ? -20.642 2.381 -24.355 1.00 26.46 239 MET A CA 1
ATOM 1532 C C . MET A 1 239 ? -21.796 1.994 -23.444 1.00 23.53 239 MET A C 1
ATOM 1533 O O . MET A 1 239 ? -21.709 0.986 -22.752 1.00 24.53 239 MET A O 1
ATOM 1538 N N . ASP A 1 240 ? -22.854 2.800 -23.415 1.00 25.22 240 ASP A N 1
ATOM 1539 C CA . ASP A 1 240 ? -24.069 2.418 -22.699 1.00 25.55 240 ASP A CA 1
ATOM 1540 C C . ASP A 1 240 ? -24.791 1.379 -23.554 1.00 30.47 240 ASP A C 1
ATOM 1541 O O . ASP A 1 240 ? -25.127 1.669 -24.710 1.00 28.83 240 ASP A O 1
ATOM 1546 N N . LEU A 1 241 ? -25.029 0.192 -22.990 1.00 26.49 241 LEU A N 1
ATOM 1547 C CA . LEU A 1 241 ? -25.608 -0.933 -23.731 1.00 24.46 241 LEU A CA 1
ATOM 1548 C C . LEU A 1 241 ? -27.127 -0.829 -23.769 1.00 26.62 241 LEU A C 1
ATOM 1549 O O . LEU A 1 241 ? -27.837 -1.626 -23.158 1.00 23.92 241 LEU A O 1
ATOM 1554 N N . VAL A 1 242 ? -27.619 0.187 -24.469 1.00 26.23 242 VAL A N 1
ATOM 1555 C CA . VAL A 1 242 ? -29.050 0.443 -24.563 1.00 28.48 242 VAL A CA 1
ATOM 1556 C C . VAL A 1 242 ? -29.391 0.771 -26.014 1.00 30.51 242 VAL A C 1
ATOM 1557 O O . VAL A 1 242 ? -28.516 1.188 -26.779 1.00 31.73 242 VAL A O 1
ATOM 1561 N N . PRO A 1 243 ? -30.652 0.546 -26.417 1.00 32.67 243 PRO A N 1
ATOM 1562 C CA . PRO A 1 243 ? -31.024 0.904 -27.786 1.00 31.36 243 PRO A CA 1
ATOM 1563 C C . PRO A 1 243 ? -31.560 2.328 -27.833 1.00 32.33 243 PRO A C 1
ATOM 1564 O O . PRO A 1 243 ? -31.872 2.878 -26.778 1.00 35.82 243 PRO A O 1
ATOM 1568 N N . GLY A 1 244 ? -31.658 2.916 -29.022 1.00 33.44 244 GLY A N 1
ATOM 1569 C CA . GLY A 1 244 ? -32.363 4.180 -29.180 1.00 36.44 244 GLY A CA 1
ATOM 1570 C C . GLY A 1 244 ? -31.508 5.431 -29.125 1.00 38.33 244 GLY A C 1
ATOM 1571 O O . GLY A 1 244 ? -30.292 5.377 -29.321 1.00 34.13 244 GLY A O 1
ATOM 1572 N N . ASP A 1 245 ? -32.157 6.564 -28.860 1.00 37.45 245 ASP A N 1
ATOM 1573 C CA . ASP A 1 245 ? -31.471 7.851 -28.776 1.00 42.16 245 ASP A CA 1
ATOM 1574 C C . ASP A 1 245 ? -30.711 7.965 -27.453 1.00 40.22 245 ASP A C 1
ATOM 1575 O O . ASP A 1 245 ? -29.832 8.819 -27.300 1.00 39.79 245 ASP A O 1
ATOM 1580 N N . ASP A 1 246 ? -31.048 7.094 -26.505 1.00 38.07 246 ASP A N 1
ATOM 1581 C CA . ASP A 1 246 ? -30.345 7.050 -25.224 1.00 38.75 246 ASP A CA 1
ATOM 1582 C C . ASP A 1 246 ? -29.017 6.300 -25.340 1.00 37.17 246 ASP A C 1
ATOM 1583 O O . ASP A 1 246 ? -28.266 6.186 -24.371 1.00 37.18 246 ASP A O 1
ATOM 1588 N N . PHE A 1 247 ? -28.730 5.779 -26.523 1.00 32.97 247 PHE A N 1
ATOM 1589 C CA . PHE A 1 247 ? -27.436 5.171 -26.755 1.00 32.50 247 PHE A CA 1
ATOM 1590 C C . PHE A 1 247 ? -26.335 6.216 -26.650 1.00 34.18 247 PHE A C 1
ATOM 1591 O O . PHE A 1 247 ? -26.462 7.327 -27.183 1.00 28.78 247 PHE A O 1
ATOM 1599 N N . ARG A 1 248 ? -25.250 5.882 -25.963 1.00 29.69 248 ARG A N 1
ATOM 1600 C CA . ARG A 1 248 ? -24.129 6.795 -25.999 1.00 28.05 248 ARG A CA 1
ATOM 1601 C C . ARG A 1 248 ? -22.794 6.101 -25.934 1.00 28.28 248 ARG A C 1
ATOM 1602 O O . ARG A 1 248 ? -22.668 4.969 -25.469 1.00 26.00 248 ARG A O 1
ATOM 1610 N N . VAL A 1 249 ? -21.800 6.803 -26.455 1.00 22.98 249 VAL A N 1
ATOM 1611 C CA . VAL A 1 249 ? -20.428 6.358 -26.435 1.00 22.44 249 VAL A CA 1
ATOM 1612 C C . VAL A 1 249 ? -19.580 7.414 -25.754 1.00 24.34 249 VAL A C 1
ATOM 1613 O O . VAL A 1 249 ? -19.706 8.603 -26.066 1.00 22.65 249 VAL A O 1
ATOM 1617 N N . GLN A 1 250 ? -18.726 6.993 -24.826 1.00 19.80 250 GLN A N 1
ATOM 1618 C CA . GLN A 1 250 ? -17.724 7.894 -24.264 1.00 21.25 250 GLN A CA 1
ATOM 1619 C C . GLN A 1 250 ? -16.316 7.564 -24.764 1.00 20.44 250 GLN A C 1
ATOM 1620 O O . GLN A 1 250 ? -15.908 6.400 -24.803 1.00 23.44 250 GLN A O 1
ATOM 1626 N N . VAL A 1 251 ? -15.576 8.595 -25.142 1.00 19.64 251 VAL A N 1
ATOM 1627 C CA . VAL A 1 251 ? -14.169 8.453 -25.466 1.00 19.06 251 VAL A CA 1
ATOM 1628 C C . VAL A 1 251 ? -13.377 9.250 -24.441 1.00 19.68 251 VAL A C 1
ATOM 1629 O O . VAL A 1 251 ? -13.505 10.470 -24.360 1.00 18.46 251 VAL A O 1
ATOM 1633 N N . TYR A 1 252 ? -12.577 8.552 -23.648 1.00 18.95 252 TYR A N 1
ATOM 1634 C CA . TYR A 1 252 ? -11.785 9.184 -22.603 1.00 17.90 252 TYR A CA 1
ATOM 1635 C C . TYR A 1 252 ? -10.417 9.574 -23.153 1.00 19.59 252 TYR A C 1
ATOM 1636 O O . TYR A 1 252 ? -9.678 8.719 -23.637 1.00 21.27 252 TYR A O 1
ATOM 1645 N N . LEU A 1 253 ? -10.086 10.859 -23.088 1.00 17.35 253 LEU A N 1
ATOM 1646 C CA . LEU A 1 253 ? -8.793 11.346 -23.573 1.00 18.52 253 LEU A CA 1
ATOM 1647 C C . LEU A 1 253 ? -7.912 11.785 -22.412 1.00 19.19 253 LEU A C 1
ATOM 1648 O O . LEU A 1 253 ? -8.295 12.654 -21.624 1.00 19.05 253 LEU A O 1
ATOM 1653 N N . ALA A 1 254 ? -6.742 11.164 -22.290 1.00 21.65 254 ALA A N 1
ATOM 1654 C CA . ALA A 1 254 ? -5.782 11.523 -21.248 1.00 20.48 254 ALA A CA 1
ATOM 1655 C C . ALA A 1 254 ? -4.940 12.718 -21.690 1.00 21.55 254 ALA A C 1
ATOM 1656 O O . ALA A 1 254 ? -4.519 12.796 -22.851 1.00 23.27 254 ALA A O 1
ATOM 1658 N N . HIS A 1 255 ? -4.690 13.647 -20.767 1.00 21.91 255 HIS A N 1
ATOM 1659 C CA . HIS A 1 255 ? -4.023 14.904 -21.091 1.00 20.97 255 HIS A CA 1
ATOM 1660 C C . HIS A 1 255 ? -2.636 15.023 -20.465 1.00 23.64 255 HIS A C 1
ATOM 1661 O O . HIS A 1 255 ? -2.483 15.611 -19.396 1.00 24.57 255 HIS A O 1
ATOM 1668 N N . SER A 1 256 ? -1.630 14.486 -21.145 1.00 22.76 256 SER A N 1
ATOM 1669 C CA . SER A 1 256 ? -0.274 14.474 -20.620 1.00 23.31 256 SER A CA 1
ATOM 1670 C C . SER A 1 256 ? 0.506 15.715 -21.058 1.00 25.83 256 SER A C 1
ATOM 1671 O O . SER A 1 256 ? 0.526 16.055 -22.235 1.00 23.50 256 SER A O 1
ATOM 1674 N N . GLY A 1 257 ? 1.109 16.403 -20.092 1.00 25.30 257 GLY A N 1
ATOM 1675 C CA . GLY A 1 257 ? 2.007 17.514 -20.368 1.00 26.87 257 GLY A CA 1
ATOM 1676 C C . GLY A 1 257 ? 1.329 18.775 -20.855 1.00 30.21 257 GLY A C 1
ATOM 1677 O O . GLY A 1 257 ? 1.880 19.516 -21.666 1.00 29.44 257 GLY A O 1
ATOM 1678 N N . VAL A 1 258 ? 0.137 19.037 -20.343 1.00 24.59 258 VAL A N 1
ATOM 1679 C CA . VAL A 1 258 ? -0.640 20.159 -20.824 1.00 27.06 258 VAL A CA 1
ATOM 1680 C C . VAL A 1 258 ? -1.301 20.857 -19.628 1.00 24.94 258 VAL A C 1
ATOM 1681 O O . VAL A 1 258 ? -1.596 20.230 -18.612 1.00 21.19 258 VAL A O 1
ATOM 1685 N N . SER A 1 259 ? -1.473 22.169 -19.727 1.00 25.50 259 SER A N 1
ATOM 1686 C CA . SER A 1 259 ? -1.911 22.965 -18.585 1.00 25.28 259 SER A CA 1
ATOM 1687 C C . SER A 1 259 ? -3.406 22.862 -18.366 1.00 21.66 259 SER A C 1
ATOM 1688 O O . SER A 1 259 ? -4.138 22.457 -19.263 1.00 21.11 259 SER A O 1
ATOM 1691 N N . ALA A 1 260 ? -3.857 23.266 -17.181 1.00 22.35 260 ALA A N 1
ATOM 1692 C CA . ALA A 1 260 ? -5.283 23.289 -16.877 1.00 21.52 260 ALA A CA 1
ATOM 1693 C C . ALA A 1 260 ? -6.045 24.114 -17.918 1.00 22.51 260 ALA A C 1
ATOM 1694 O O . ALA A 1 260 ? -7.133 23.730 -18.358 1.00 18.02 260 ALA A O 1
ATOM 1696 N N . GLU A 1 261 ? -5.462 25.245 -18.316 1.00 23.21 261 GLU A N 1
ATOM 1697 C CA . GLU A 1 261 ? -6.112 26.140 -19.266 1.00 20.98 261 GLU A CA 1
ATOM 1698 C C . GLU A 1 261 ? -6.232 25.514 -20.658 1.00 20.13 261 GLU A C 1
ATOM 1699 O O . GLU A 1 261 ? -7.250 25.670 -21.332 1.00 23.30 261 GLU A O 1
ATOM 1705 N N . ALA A 1 262 ? -5.195 24.818 -21.100 1.00 20.74 262 ALA A N 1
ATOM 1706 C CA . ALA A 1 262 ? -5.257 24.192 -22.418 1.00 23.27 262 ALA A CA 1
ATOM 1707 C C . ALA A 1 262 ? -6.205 22.985 -22.415 1.00 23.63 262 ALA A C 1
ATOM 1708 O O . ALA A 1 262 ? -6.867 22.699 -23.418 1.00 23.26 262 ALA A O 1
ATOM 1710 N N . ILE A 1 263 ? -6.286 22.284 -21.287 1.00 20.77 263 ILE A N 1
ATOM 1711 C CA . ILE A 1 263 ? -7.249 21.195 -21.160 1.00 19.44 263 ILE A CA 1
ATOM 1712 C C . ILE A 1 263 ? -8.665 21.752 -21.290 1.00 19.18 263 ILE A C 1
ATOM 1713 O O . ILE A 1 263 ? -9.492 21.215 -22.012 1.00 19.57 263 ILE A O 1
ATOM 1718 N N . ASP A 1 264 ? -8.928 22.850 -20.601 1.00 20.48 264 ASP A N 1
ATOM 1719 C CA . ASP A 1 264 ? -10.236 23.485 -20.681 1.00 22.48 264 ASP A CA 1
ATOM 1720 C C . ASP A 1 264 ? -10.591 23.860 -22.129 1.00 21.13 264 ASP A C 1
ATOM 1721 O O . ASP A 1 264 ? -11.710 23.632 -22.576 1.00 21.28 264 ASP A O 1
ATOM 1726 N N . ALA A 1 265 ? -9.626 24.392 -22.867 1.00 20.67 265 ALA A N 1
ATOM 1727 C CA . ALA A 1 265 ? -9.882 24.847 -24.238 1.00 25.16 265 ALA A CA 1
ATOM 1728 C C . ALA A 1 265 ? -10.244 23.690 -25.163 1.00 24.45 265 ALA A C 1
ATOM 1729 O O . ALA A 1 265 ? -10.958 23.877 -26.153 1.00 23.94 265 ALA A O 1
ATOM 1731 N N . LYS A 1 266 ? -9.761 22.492 -24.839 1.00 21.81 266 LYS A N 1
ATOM 1732 C CA . LYS A 1 266 ? -10.017 21.327 -25.678 1.00 22.20 266 LYS A CA 1
ATOM 1733 C C . LYS A 1 266 ? -11.489 20.929 -25.654 1.00 23.12 266 LYS A C 1
ATOM 1734 O O . LYS A 1 266 ? -11.958 20.198 -26.523 1.00 23.97 266 LYS A O 1
ATOM 1740 N N . SER A 1 267 ? -12.239 21.404 -24.670 1.00 21.60 267 SER A N 1
ATOM 1741 C CA . SER A 1 267 ? -13.632 20.994 -24.625 1.00 23.63 267 SER A CA 1
ATOM 1742 C C . SER A 1 267 ? -14.581 22.156 -24.926 1.00 22.99 267 SER A C 1
ATOM 1743 O O . SER A 1 267 ? -15.783 22.060 -24.669 1.00 23.53 267 SER A O 1
ATOM 1746 N N . ALA A 1 268 ? -14.053 23.237 -25.508 1.00 23.75 268 ALA A N 1
ATOM 1747 C CA . ALA A 1 268 ? -14.907 24.340 -25.967 1.00 23.25 268 ALA A CA 1
ATOM 1748 C C . ALA A 1 268 ? -15.815 23.927 -27.133 1.00 23.59 268 ALA A C 1
ATOM 1749 O O . ALA A 1 268 ? -16.753 24.646 -27.468 1.00 24.38 268 ALA A O 1
ATOM 1751 N N . VAL A 1 269 ? -15.533 22.776 -27.744 1.00 24.44 269 VAL A N 1
ATOM 1752 C CA . VAL A 1 269 ? -16.360 22.241 -28.832 1.00 22.17 269 VAL A CA 1
ATOM 1753 C C . VAL A 1 269 ? -17.582 21.493 -28.282 1.00 23.51 269 VAL A C 1
ATOM 1754 O O . VAL A 1 269 ? -18.508 21.150 -29.025 1.00 25.20 269 VAL A O 1
ATOM 1758 N N . ALA A 1 270 ? -17.596 21.249 -26.974 1.00 21.02 270 ALA A N 1
ATOM 1759 C CA . ALA A 1 270 ? -18.637 20.413 -26.380 1.00 23.02 270 ALA A CA 1
ATOM 1760 C C . ALA A 1 270 ? -20.001 21.099 -26.294 1.00 27.44 270 ALA A C 1
ATOM 1761 O O . ALA A 1 270 ? -20.099 22.325 -26.236 1.00 26.28 270 ALA A O 1
ATOM 1763 N N . ALA A 1 271 ? -21.046 20.282 -26.241 1.00 24.88 271 ALA A N 1
ATOM 1764 C CA . ALA A 1 271 ? -22.415 20.765 -26.201 1.00 28.38 271 ALA A CA 1
ATOM 1765 C C . ALA A 1 271 ? -22.694 21.603 -24.955 1.00 31.84 271 ALA A C 1
ATOM 1766 O O . ALA A 1 271 ? -23.402 22.608 -25.032 1.00 27.10 271 ALA A O 1
ATOM 1768 N N . ASP A 1 272 ? -22.152 21.198 -23.807 1.00 27.79 272 ASP A N 1
ATOM 1769 C CA . ASP A 1 272 ? -22.371 21.962 -22.576 1.00 27.11 272 ASP A CA 1
ATOM 1770 C C . ASP A 1 272 ? -21.073 22.142 -21.795 1.00 25.59 272 ASP A C 1
ATOM 1771 O O . ASP A 1 272 ? -20.847 21.475 -20.788 1.00 32.14 272 ASP A O 1
ATOM 1776 N N . HIS A 1 273 ? -20.219 23.042 -22.246 1.00 24.95 273 HIS A N 1
ATOM 1777 C CA . HIS A 1 273 ? -19.042 23.364 -21.457 1.00 27.77 273 HIS A CA 1
ATOM 1778 C C . HIS A 1 273 ? -18.904 24.853 -21.101 1.00 28.93 273 HIS A C 1
ATOM 1779 O O . HIS A 1 273 ? -18.603 25.679 -21.953 1.00 30.84 273 HIS A O 1
ATOM 1786 N N . VAL A 1 274 ? -19.119 25.176 -19.831 1.00 28.94 274 VAL A N 1
ATOM 1787 C CA . VAL A 1 274 ? -18.853 26.507 -19.327 1.00 28.99 274 VAL A CA 1
ATOM 1788 C C . VAL A 1 274 ? -17.374 26.830 -19.460 1.00 26.35 274 VAL A C 1
ATOM 1789 O O . VAL A 1 274 ? -16.534 26.130 -18.894 1.00 26.03 274 VAL A O 1
ATOM 1793 N N . PRO A 1 275 ? -17.049 27.888 -20.211 1.00 23.87 275 PRO A N 1
ATOM 1794 C CA . PRO A 1 275 ? -15.664 28.341 -20.354 1.00 24.31 275 PRO A CA 1
ATOM 1795 C C . PRO A 1 275 ? -14.995 28.496 -18.996 1.00 22.75 275 PRO A C 1
ATOM 1796 O O . PRO A 1 275 ? -15.594 29.041 -18.073 1.00 26.31 275 PRO A O 1
ATOM 1800 N N . GLY A 1 276 ? -13.790 27.960 -18.866 1.00 23.07 276 GLY A N 1
ATOM 1801 C CA . GLY A 1 276 ? -13.050 28.032 -17.620 1.00 23.51 276 GLY A CA 1
ATOM 1802 C C . GLY A 1 276 ? -13.420 27.030 -16.528 1.00 21.62 276 GLY A C 1
ATOM 1803 O O . GLY A 1 276 ? -12.680 26.904 -15.548 1.00 20.34 276 GLY A O 1
ATOM 1804 N N . SER A 1 277 ? -14.534 26.308 -16.673 1.00 19.78 277 SER A N 1
ATOM 1805 C CA . SER A 1 277 ? -15.000 25.481 -15.563 1.00 21.73 277 SER A CA 1
ATOM 1806 C C . SER A 1 277 ? -14.034 24.338 -15.274 1.00 19.78 277 SER A C 1
ATOM 1807 O O . SER A 1 277 ? -13.813 23.997 -14.111 1.00 21.52 277 SER A O 1
ATOM 1810 N N . PHE A 1 278 ? -13.458 23.745 -16.314 1.00 18.30 278 PHE A N 1
ATOM 1811 C CA . PHE A 1 278 ? -12.507 22.648 -16.094 1.00 19.22 278 PHE A CA 1
ATOM 1812 C C . PHE A 1 278 ? -11.186 23.188 -15.539 1.00 19.51 278 PHE A C 1
ATOM 1813 O O . PHE A 1 278 ? -10.560 22.568 -14.677 1.00 17.49 278 PHE A O 1
ATOM 1821 N N . ALA A 1 279 ? -10.744 24.336 -16.050 1.00 18.73 279 ALA A N 1
ATOM 1822 C CA . ALA A 1 279 ? -9.512 24.941 -15.548 1.00 20.42 279 ALA A CA 1
ATOM 1823 C C . ALA A 1 279 ? -9.622 25.246 -14.055 1.00 22.60 279 ALA A C 1
ATOM 1824 O O . ALA A 1 279 ? -8.702 24.960 -13.297 1.00 20.97 279 ALA A O 1
ATOM 1826 N N . ARG A 1 280 ? -10.744 25.829 -13.640 1.00 19.74 280 ARG A N 1
ATOM 1827 C CA . ARG A 1 280 ? -10.972 26.105 -12.227 1.00 19.54 280 ARG A CA 1
ATOM 1828 C C . ARG A 1 280 ? -11.013 24.842 -11.368 1.00 20.54 280 ARG A C 1
ATOM 1829 O O . ARG A 1 280 ? -10.489 24.842 -10.253 1.00 20.76 280 ARG A O 1
ATOM 1837 N N . ALA A 1 281 ? -11.627 23.769 -11.870 1.00 17.79 281 ALA A N 1
ATOM 1838 C CA . ALA A 1 281 ? -11.652 22.508 -11.118 1.00 19.69 281 ALA A CA 1
ATOM 1839 C C . ALA A 1 281 ? -10.247 21.953 -10.935 1.00 21.16 281 ALA A C 1
ATOM 1840 O O . ALA A 1 281 ? -9.863 21.564 -9.829 1.00 16.32 281 ALA A O 1
ATOM 1842 N N . LEU A 1 282 ? -9.488 21.924 -12.027 1.00 16.96 282 LEU A N 1
ATOM 1843 C CA . LEU A 1 282 ? -8.152 21.338 -11.995 1.00 18.67 282 LEU A CA 1
ATOM 1844 C C . LEU A 1 282 ? -7.217 22.154 -11.113 1.00 19.32 282 LEU A C 1
ATOM 1845 O O . LEU A 1 282 ? -6.509 21.592 -10.277 1.00 18.52 282 LEU A O 1
ATOM 1850 N N . ARG A 1 283 ? -7.228 23.478 -11.282 1.00 17.67 283 ARG A N 1
ATOM 1851 C CA . ARG A 1 283 ? -6.381 24.336 -10.466 1.00 21.62 283 ARG A CA 1
ATOM 1852 C C . ARG A 1 283 ? -6.838 24.306 -9.009 1.00 19.86 283 ARG A C 1
ATOM 1853 O O . ARG A 1 283 ? -6.027 24.178 -8.100 1.00 19.83 283 ARG A O 1
ATOM 1861 N N . GLY A 1 284 ? -8.142 24.411 -8.788 1.00 18.68 284 GLY A N 1
ATOM 1862 C CA . GLY A 1 284 ? -8.655 24.494 -7.438 1.00 18.85 284 GLY A CA 1
ATOM 1863 C C . GLY A 1 284 ? -8.478 23.222 -6.634 1.00 18.48 284 GLY A C 1
ATOM 1864 O O . GLY A 1 284 ? -8.104 23.259 -5.458 1.00 21.22 284 GLY A O 1
ATOM 1865 N N . ILE A 1 285 ? -8.751 22.080 -7.250 1.00 17.37 285 ILE A N 1
ATOM 1866 C CA . ILE A 1 285 ? -8.640 20.835 -6.515 1.00 18.39 285 ILE A CA 1
ATOM 1867 C C . ILE A 1 285 ? -7.207 20.296 -6.518 1.00 18.62 285 ILE A C 1
ATOM 1868 O O . ILE A 1 285 ? -6.710 19.877 -5.474 1.00 16.81 285 ILE A O 1
ATOM 1873 N N . ASN A 1 286 ? -6.545 20.308 -7.675 1.00 16.41 286 ASN A N 1
ATOM 1874 C CA . ASN A 1 286 ? -5.310 19.529 -7.836 1.00 17.82 286 ASN A CA 1
ATOM 1875 C C . ASN A 1 286 ? -4.032 20.374 -7.892 1.00 19.30 286 ASN A C 1
ATOM 1876 O O . ASN A 1 286 ? -2.922 19.822 -7.933 1.00 20.59 286 ASN A O 1
ATOM 1881 N N . GLY A 1 287 ? -4.184 21.693 -7.886 1.00 18.80 287 GLY A N 1
ATOM 1882 C CA . GLY A 1 287 ? -3.044 22.593 -7.780 1.00 21.91 287 GLY A CA 1
ATOM 1883 C C . GLY A 1 287 ? -2.000 22.460 -8.878 1.00 28.38 287 GLY A C 1
ATOM 1884 O O . GLY A 1 287 ? -2.344 22.444 -10.064 1.00 29.16 287 GLY A O 1
ATOM 1885 N N . ALA A 1 288 ? -0.730 22.346 -8.473 1.00 28.65 288 ALA A N 1
ATOM 1886 C CA . ALA A 1 288 ? 0.423 22.441 -9.380 1.00 27.78 288 ALA A CA 1
ATOM 1887 C C . ALA A 1 288 ? 0.519 21.286 -10.373 1.00 31.22 288 ALA A C 1
ATOM 1888 O O . ALA A 1 288 ? 0.439 20.113 -9.981 1.00 31.17 288 ALA A O 1
ATOM 1890 N N . ASP A 1 289 ? 0.710 21.602 -11.654 1.00 29.04 289 ASP A N 1
ATOM 1891 C CA . ASP A 1 289 ? 0.763 20.538 -12.655 1.00 30.90 289 ASP A CA 1
ATOM 1892 C C . ASP A 1 289 ? 2.170 19.967 -12.878 1.00 33.78 289 ASP A C 1
ATOM 1893 O O . ASP A 1 289 ? 2.362 19.128 -13.762 1.00 31.71 289 ASP A O 1
ATOM 1898 N N . ASP A 1 290 ? 3.146 20.385 -12.071 1.00 31.47 290 ASP A N 1
ATOM 1899 C CA . ASP A 1 290 ? 4.501 19.848 -12.226 1.00 32.50 290 ASP A CA 1
ATOM 1900 C C . ASP A 1 290 ? 4.903 18.787 -11.178 1.00 34.29 290 ASP A C 1
ATOM 1901 O O . ASP A 1 290 ? 6.062 18.372 -11.146 1.00 33.66 290 ASP A O 1
ATOM 1906 N N . THR A 1 291 ? 3.978 18.335 -10.331 1.00 25.66 291 THR A N 1
ATOM 1907 C CA . THR A 1 291 ? 4.346 17.297 -9.366 1.00 29.70 291 THR A CA 1
ATOM 1908 C C . THR A 1 291 ? 4.568 15.985 -10.122 1.00 27.42 291 THR A C 1
ATOM 1909 O O . THR A 1 291 ? 3.940 15.759 -11.162 1.00 28.81 291 THR A O 1
ATOM 1913 N N . PRO A 1 292 ? 5.477 15.130 -9.624 1.00 26.68 292 PRO A N 1
ATOM 1914 C CA . PRO A 1 292 ? 5.674 13.811 -10.249 1.00 28.72 292 PRO A CA 1
ATOM 1915 C C . PRO A 1 292 ? 4.354 13.043 -10.326 1.00 28.70 292 PRO A C 1
ATOM 1916 O O . PRO A 1 292 ? 4.036 12.438 -11.345 1.00 30.42 292 PRO A O 1
ATOM 1920 N N . GLU A 1 293 ? 3.589 13.107 -9.243 1.00 27.83 293 GLU A N 1
ATOM 1921 C CA . GLU A 1 293 ? 2.298 12.439 -9.148 1.00 27.60 293 GLU A CA 1
ATOM 1922 C C . GLU A 1 293 ? 1.315 12.907 -10.222 1.00 26.20 293 GLU A C 1
ATOM 1923 O O . GLU A 1 293 ? 0.622 12.086 -10.820 1.00 26.77 293 GLU A O 1
ATOM 1929 N N . TRP A 1 294 ? 1.253 14.220 -10.465 1.00 25.58 294 TRP A N 1
ATOM 1930 C CA . TRP A 1 294 ? 0.421 14.742 -11.547 1.00 29.19 294 TRP A CA 1
ATOM 1931 C C . TRP A 1 294 ? 0.834 14.112 -12.864 1.00 28.12 294 TRP A C 1
ATOM 1932 O O . TRP A 1 294 ? -0.014 13.657 -13.639 1.00 26.73 294 TRP A O 1
ATOM 1943 N N . LYS A 1 295 ? 2.137 14.096 -13.123 1.00 26.99 295 LYS A N 1
ATOM 1944 C CA . LYS A 1 295 ? 2.620 13.702 -14.437 1.00 27.00 295 LYS A CA 1
ATOM 1945 C C . LYS A 1 295 ? 2.361 12.218 -14.627 1.00 25.79 295 LYS A C 1
ATOM 1946 O O . LYS A 1 295 ? 2.103 11.760 -15.740 1.00 26.54 295 LYS A O 1
ATOM 1952 N N . ARG A 1 296 ? 2.390 11.490 -13.513 1.00 26.82 296 ARG A N 1
ATOM 1953 C CA . ARG A 1 296 ? 2.169 10.049 -13.486 1.00 30.32 296 ARG A CA 1
ATOM 1954 C C . ARG A 1 296 ? 0.706 9.708 -13.767 1.00 31.60 296 ARG A C 1
ATOM 1955 O O . ARG A 1 296 ? 0.400 8.676 -14.360 1.00 35.12 296 ARG A O 1
ATOM 1963 N N . LYS A 1 297 ? -0.198 10.583 -13.336 1.00 33.94 297 LYS A N 1
ATOM 1964 C CA . LYS A 1 297 ? -1.629 10.367 -13.548 1.00 26.45 297 LYS A CA 1
ATOM 1965 C C . LYS A 1 297 ? -2.279 11.665 -14.021 1.00 24.31 297 LYS A C 1
ATOM 1966 O O . LYS A 1 297 ? -2.783 12.448 -13.214 1.00 24.47 297 LYS A O 1
ATOM 1972 N N . PRO A 1 298 ? -2.244 11.908 -15.336 1.00 24.26 298 PRO A N 1
ATOM 1973 C CA . PRO A 1 298 ? -2.809 13.124 -15.930 1.00 20.64 298 PRO A CA 1
ATOM 1974 C C . PRO A 1 298 ? -4.335 13.165 -15.869 1.00 22.10 298 PRO A C 1
ATOM 1975 O O . PRO A 1 298 ? -4.975 12.117 -15.750 1.00 21.77 298 PRO A O 1
ATOM 1979 N N . PRO A 1 299 ? -4.912 14.371 -15.956 1.00 21.74 299 PRO A N 1
ATOM 1980 C CA . PRO A 1 299 ? -6.367 14.528 -16.025 1.00 18.70 299 PRO A CA 1
ATOM 1981 C C . PRO A 1 299 ? -6.903 13.919 -17.312 1.00 19.21 299 PRO A C 1
ATOM 1982 O O . PRO A 1 299 ? -6.159 13.752 -18.289 1.00 18.15 299 PRO A O 1
ATOM 1986 N N . VAL A 1 300 ? -8.190 13.598 -17.311 1.00 16.22 300 VAL A N 1
ATOM 1987 C CA . VAL A 1 300 ? -8.824 12.928 -18.445 1.00 14.64 300 VAL A CA 1
ATOM 1988 C C . VAL A 1 300 ? -10.118 13.685 -18.768 1.00 18.11 300 VAL A C 1
ATOM 1989 O O . VAL A 1 300 ? -10.800 14.128 -17.846 1.00 17.29 300 VAL A O 1
ATOM 1993 N N . THR A 1 301 ? -10.424 13.880 -20.051 1.00 18.92 301 THR A N 1
ATOM 1994 C CA . THR A 1 301 ? -11.754 14.348 -20.451 1.00 17.36 301 THR A CA 1
ATOM 1995 C C . THR A 1 301 ? -12.528 13.224 -21.129 1.00 17.35 301 THR A C 1
ATOM 1996 O O . THR A 1 301 ? -12.035 12.593 -22.078 1.00 17.14 301 THR A O 1
ATOM 2000 N N . ALA A 1 302 ? -13.741 12.971 -20.651 1.00 16.71 302 ALA A N 1
ATOM 2001 C CA . ALA A 1 302 ? -14.627 12.040 -21.334 1.00 16.47 302 ALA A CA 1
ATOM 2002 C C . ALA A 1 302 ? -15.561 12.791 -22.278 1.00 17.58 302 ALA A C 1
ATOM 2003 O O . ALA A 1 302 ? -16.433 13.548 -21.839 1.00 17.27 302 ALA A O 1
ATOM 2005 N N . PHE A 1 303 ? -15.384 12.571 -23.575 1.00 18.36 303 PHE A N 1
ATOM 2006 C CA . PHE A 1 303 ? -16.276 13.144 -24.573 1.00 16.24 303 PHE A CA 1
ATOM 2007 C C . PHE A 1 303 ? -17.375 12.143 -24.892 1.00 23.01 303 PHE A C 1
ATOM 2008 O O . PHE A 1 303 ? -17.102 10.964 -25.149 1.00 17.88 303 PHE A O 1
ATOM 2016 N N . SER A 1 304 ? -18.619 12.609 -24.823 1.00 19.17 304 SER A N 1
ATOM 2017 C CA . SER A 1 304 ? -19.786 11.731 -24.933 1.00 21.72 304 SER A CA 1
ATOM 2018 C C . SER A 1 304 ? -20.524 11.986 -26.236 1.00 23.91 304 SER A C 1
ATOM 2019 O O . SER A 1 304 ? -20.800 13.133 -26.589 1.00 20.64 304 SER A O 1
ATOM 2022 N N . PHE A 1 305 ? -20.866 10.908 -26.924 1.00 20.62 305 PHE A N 1
ATOM 2023 C CA . PHE A 1 305 ? -21.465 10.976 -28.249 1.00 21.20 305 PHE A CA 1
ATOM 2024 C C . PHE A 1 305 ? -22.778 10.206 -28.252 1.00 24.44 305 PHE A C 1
ATOM 2025 O O . PHE A 1 305 ? -22.913 9.199 -27.559 1.00 24.94 305 PHE A O 1
ATOM 2033 N N . GLY A 1 306 ? -23.733 10.668 -29.051 1.00 22.09 306 GLY A N 1
ATOM 2034 C CA . GLY A 1 306 ? -25.022 10.011 -29.156 1.00 25.30 306 GLY A CA 1
ATOM 2035 C C . GLY A 1 306 ? -25.667 10.282 -30.502 1.00 27.04 306 GLY A C 1
ATOM 2036 O O . GLY A 1 306 ? -25.274 11.216 -31.207 1.00 30.10 306 GLY A O 1
ATOM 2037 N N . PRO A 1 307 ? -26.669 9.469 -30.871 1.00 30.02 307 PRO A N 1
ATOM 2038 C CA . PRO A 1 307 ? -27.328 9.620 -32.176 1.00 30.36 307 PRO A CA 1
ATOM 2039 C C . PRO A 1 307 ? -27.976 10.994 -32.314 1.00 28.23 307 PRO A C 1
ATOM 2040 O O . PRO A 1 307 ? -28.592 11.452 -31.360 1.00 29.48 307 PRO A O 1
ATOM 2044 N N . GLY A 1 308 ? -27.822 11.635 -33.468 1.00 30.18 308 GLY A N 1
ATOM 2045 C CA . GLY A 1 308 ? -28.492 12.897 -33.748 1.00 27.06 308 GLY A CA 1
ATOM 2046 C C . GLY A 1 308 ? -27.904 14.099 -33.040 1.00 31.81 308 GLY A C 1
ATOM 2047 O O . GLY A 1 308 ? -28.537 15.154 -32.965 1.00 36.36 308 GLY A O 1
ATOM 2048 N N . ARG A 1 309 ? -26.689 13.943 -32.520 1.00 28.48 309 ARG A N 1
ATOM 2049 C CA . ARG A 1 309 ? -26.028 15.005 -31.777 1.00 26.63 309 ARG A CA 1
ATOM 2050 C C . ARG A 1 309 ? -24.735 15.374 -32.485 1.00 26.44 309 ARG A C 1
ATOM 2051 O O . ARG A 1 309 ? -23.794 14.582 -32.522 1.00 25.96 309 ARG A O 1
ATOM 2059 N N . ALA A 1 310 ? -24.690 16.579 -33.053 1.00 21.62 310 ALA A N 1
ATOM 2060 C CA . ALA A 1 310 ? -23.605 16.954 -33.957 1.00 22.83 310 ALA A CA 1
ATOM 2061 C C . ALA A 1 310 ? -22.277 17.183 -33.253 1.00 20.68 310 ALA A C 1
ATOM 2062 O O . ALA A 1 310 ? -21.240 17.220 -33.901 1.00 21.72 310 ALA A O 1
ATOM 2064 N N . VAL A 1 311 ? -22.311 17.380 -31.938 1.00 22.78 311 VAL A N 1
ATOM 2065 C CA . VAL A 1 311 ? -21.095 17.621 -31.162 1.00 21.64 311 VAL A CA 1
ATOM 2066 C C . VAL A 1 311 ? -21.129 16.801 -29.876 1.00 20.69 311 VAL A C 1
ATOM 2067 O O . VAL A 1 311 ? -22.204 16.503 -29.358 1.00 24.42 311 VAL A O 1
ATOM 2071 N N . PRO A 1 312 ? -19.953 16.446 -29.338 1.00 21.04 312 PRO A N 1
ATOM 2072 C CA . PRO A 1 312 ? -19.947 15.658 -28.098 1.00 21.35 312 PRO A CA 1
ATOM 2073 C C . PRO A 1 312 ? -20.216 16.494 -26.843 1.00 24.19 312 PRO A C 1
ATOM 2074 O O . PRO A 1 312 ? -20.059 17.722 -26.878 1.00 19.72 312 PRO A O 1
ATOM 2078 N N . GLY A 1 313 ? -20.644 15.838 -25.767 1.00 19.58 313 GLY A N 1
ATOM 2079 C CA . GLY A 1 313 ? -20.634 16.447 -24.449 1.00 19.53 313 GLY A CA 1
ATOM 2080 C C . GLY A 1 313 ? -19.244 16.282 -23.869 1.00 18.87 313 GLY A C 1
ATOM 2081 O O . GLY A 1 313 ? -18.418 15.614 -24.469 1.00 20.96 313 GLY A O 1
ATOM 2082 N N . ALA A 1 314 ? -18.971 16.897 -22.721 1.00 20.09 314 ALA A N 1
ATOM 2083 C CA . ALA A 1 314 ? -17.665 16.766 -22.070 1.00 18.25 314 ALA A CA 1
ATOM 2084 C C . ALA A 1 314 ? -17.790 16.726 -20.558 1.00 18.81 314 ALA A C 1
ATOM 2085 O O . ALA A 1 314 ? -18.472 17.565 -19.956 1.00 18.54 314 ALA A O 1
ATOM 2087 N N . THR A 1 315 ? -17.106 15.765 -19.949 1.00 18.02 315 THR A N 1
ATOM 2088 C CA . THR A 1 315 ? -17.069 15.649 -18.502 1.00 17.36 315 THR A CA 1
ATOM 2089 C C . THR A 1 315 ? -15.628 15.466 -18.043 1.00 19.27 315 THR A C 1
ATOM 2090 O O . THR A 1 315 ? -14.900 14.668 -18.614 1.00 15.12 315 THR A O 1
ATOM 2094 N N . LEU A 1 316 ? -15.224 16.227 -17.024 1.00 17.21 316 LEU A N 1
ATOM 2095 C CA . LEU A 1 316 ? -13.838 16.245 -16.561 1.00 16.58 316 LEU A CA 1
ATOM 2096 C C . LEU A 1 316 ? -13.561 15.195 -15.495 1.00 17.02 316 LEU A C 1
ATOM 2097 O O . LEU A 1 316 ? -14.252 15.152 -14.482 1.00 12.78 316 LEU A O 1
ATOM 2102 N N . TYR A 1 317 ? -12.536 14.369 -15.720 1.00 15.36 317 TYR A N 1
ATOM 2103 C CA . TYR A 1 317 ? -12.093 13.387 -14.734 1.00 15.75 317 TYR A CA 1
ATOM 2104 C C . TYR A 1 317 ? -10.839 13.895 -13.997 1.00 18.61 317 TYR A C 1
ATOM 2105 O O . TYR A 1 317 ? -9.764 14.027 -14.590 1.00 18.48 317 TYR A O 1
ATOM 2114 N N . VAL A 1 318 ? -10.996 14.195 -12.707 1.00 17.34 318 VAL A N 1
ATOM 2115 C CA . VAL A 1 318 ? -9.922 14.774 -11.909 1.00 17.31 318 VAL A CA 1
ATOM 2116 C C . VAL A 1 318 ? -9.290 13.684 -11.065 1.00 17.60 318 VAL A C 1
ATOM 2117 O O . VAL A 1 318 ? -9.953 13.118 -10.203 1.00 16.61 318 VAL A O 1
ATOM 2121 N N . PRO A 1 319 ? -8.004 13.381 -11.317 1.00 17.39 319 PRO A N 1
ATOM 2122 C CA . PRO A 1 319 ? -7.282 12.325 -10.592 1.00 16.45 319 PRO A CA 1
ATOM 2123 C C . PRO A 1 319 ? -7.179 12.623 -9.101 1.00 16.99 319 PRO A C 1
ATOM 2124 O O . PRO A 1 319 ? -6.852 13.746 -8.703 1.00 17.17 319 PRO A O 1
ATOM 2128 N N . MET A 1 320 ? -7.449 11.615 -8.286 1.00 16.44 320 MET A N 1
ATOM 2129 C CA . MET A 1 320 ? -7.407 11.763 -6.846 1.00 16.97 320 MET A CA 1
ATOM 2130 C C . MET A 1 320 ? -6.106 11.151 -6.293 1.00 18.07 320 MET A C 1
ATOM 2131 O O . MET A 1 320 ? -5.068 11.816 -6.299 1.00 17.02 320 MET A O 1
ATOM 2136 N N . ILE A 1 321 ? -6.158 9.915 -5.810 1.00 14.26 321 ILE A N 1
ATOM 2137 C CA . ILE A 1 321 ? -4.934 9.162 -5.503 1.00 19.35 321 ILE A CA 1
ATOM 2138 C C . ILE A 1 321 ? -4.220 8.871 -6.832 1.00 21.33 321 ILE A C 1
ATOM 2139 O O . ILE A 1 321 ? -4.851 8.366 -7.764 1.00 19.46 321 ILE A O 1
ATOM 2144 N N . PRO A 1 322 ? -2.901 9.143 -6.925 1.00 24.80 322 PRO A N 1
ATOM 2145 C CA . PRO A 1 322 ? -1.967 9.563 -5.877 1.00 20.91 322 PRO A CA 1
ATOM 2146 C C . PRO A 1 322 ? -1.554 11.032 -5.954 1.00 21.70 322 PRO A C 1
ATOM 2147 O O . PRO A 1 322 ? -0.542 11.407 -5.366 1.00 18.71 322 PRO A O 1
ATOM 2151 N N . VAL A 1 323 ? -2.313 11.848 -6.673 1.00 16.79 323 VAL A N 1
ATOM 2152 C CA . VAL A 1 323 ? -2.035 13.273 -6.735 1.00 20.16 323 VAL A CA 1
ATOM 2153 C C . VAL A 1 323 ? -2.185 13.888 -5.347 1.00 19.28 323 VAL A C 1
ATOM 2154 O O . VAL A 1 323 ? -1.431 14.787 -4.970 1.00 19.91 323 VAL A O 1
ATOM 2158 N N . HIS A 1 324 ? -3.148 13.381 -4.582 1.00 15.94 324 HIS A N 1
ATOM 2159 C CA . HIS A 1 324 ? -3.290 13.721 -3.166 1.00 15.34 324 HIS A CA 1
ATOM 2160 C C . HIS A 1 324 ? -2.707 12.632 -2.287 1.00 18.00 324 HIS A C 1
ATOM 2161 O O . HIS A 1 324 ? -2.744 11.443 -2.647 1.00 15.66 324 HIS A O 1
ATOM 2168 N N . GLY A 1 325 ? -2.193 13.018 -1.125 1.00 13.76 325 GLY A N 1
ATOM 2169 C CA . GLY A 1 325 ? -1.516 12.061 -0.258 1.00 19.36 325 GLY A CA 1
ATOM 2170 C C . GLY A 1 325 ? -2.409 11.055 0.469 1.00 18.60 325 GLY A C 1
ATOM 2171 O O . GLY A 1 325 ? -1.907 10.089 1.046 1.00 16.42 325 GLY A O 1
ATOM 2172 N N . SER A 1 326 ? -3.721 11.297 0.465 1.00 16.45 326 SER A N 1
ATOM 2173 C CA . SER A 1 326 ? -4.695 10.434 1.134 1.00 17.60 326 SER A CA 1
ATOM 2174 C C . SER A 1 326 ? -6.125 10.835 0.782 1.00 16.08 326 SER A C 1
ATOM 2175 O O . SER A 1 326 ? -6.367 11.907 0.225 1.00 15.78 326 SER A O 1
ATOM 2178 N N . ASP A 1 327 ? -7.072 9.968 1.116 1.00 17.16 327 ASP A N 1
ATOM 2179 C CA . ASP A 1 327 ? -8.486 10.258 0.882 1.00 17.35 327 ASP A CA 1
ATOM 2180 C C . ASP A 1 327 ? -8.980 11.455 1.694 1.00 18.35 327 ASP A C 1
ATOM 2181 O O . ASP A 1 327 ? -9.884 12.165 1.273 1.00 16.89 327 ASP A O 1
ATOM 2186 N N . ALA A 1 328 ? -8.397 11.664 2.866 1.00 17.29 328 ALA A N 1
ATOM 2187 C CA . ALA A 1 328 ? -8.803 12.768 3.717 1.00 18.48 328 ALA A CA 1
ATOM 2188 C C . ALA A 1 328 ? -8.365 14.109 3.110 1.00 14.62 328 ALA A C 1
ATOM 2189 O O . ALA A 1 328 ? -9.124 15.075 3.105 1.00 16.78 328 ALA A O 1
ATOM 2191 N N . ALA A 1 329 ? -7.149 14.155 2.575 1.00 16.30 329 ALA A N 1
ATOM 2192 C CA . ALA A 1 329 ? -6.651 15.360 1.902 1.00 16.91 329 ALA A CA 1
ATOM 2193 C C . ALA A 1 329 ? -7.444 15.647 0.620 1.00 17.82 329 ALA A C 1
ATOM 2194 O O . ALA A 1 329 ? -7.843 16.791 0.368 1.00 16.45 329 ALA A O 1
ATOM 2196 N N . ALA A 1 330 ? -7.651 14.612 -0.191 1.00 15.45 330 ALA A N 1
ATOM 2197 C CA . ALA A 1 330 ? -8.504 14.713 -1.369 1.00 13.42 330 ALA A CA 1
ATOM 2198 C C . ALA A 1 330 ? -9.894 15.217 -0.964 1.00 13.81 330 ALA A C 1
ATOM 2199 O O . ALA A 1 330 ? -10.395 16.188 -1.541 1.00 16.68 330 ALA A O 1
ATOM 2201 N N . ARG A 1 331 ? -10.497 14.573 0.039 1.00 13.80 331 ARG A N 1
ATOM 2202 C CA . ARG A 1 331 ? -11.835 14.962 0.524 1.00 16.17 331 ARG A CA 1
ATOM 2203 C C . ARG A 1 331 ? -11.967 16.458 0.840 1.00 16.52 331 ARG A C 1
ATOM 2204 O O . ARG A 1 331 ? -12.923 17.090 0.396 1.00 16.27 331 ARG A O 1
ATOM 2212 N N . ASP A 1 332 ? -11.019 17.019 1.597 1.00 15.19 332 ASP A N 1
ATOM 2213 C CA . ASP A 1 332 ? -11.082 18.436 1.968 1.00 17.62 332 ASP A CA 1
ATOM 2214 C C . ASP A 1 332 ? -11.068 19.333 0.742 1.00 17.46 332 ASP A C 1
ATOM 2215 O O . ASP A 1 332 ? -11.797 20.324 0.669 1.00 16.86 332 ASP A O 1
ATOM 2220 N N . ARG A 1 333 ? -10.230 18.994 -0.228 1.00 15.89 333 ARG A N 1
ATOM 2221 C CA . ARG A 1 333 ? -10.082 19.845 -1.403 1.00 15.50 333 ARG A CA 1
ATOM 2222 C C . ARG A 1 333 ? -11.271 19.706 -2.357 1.00 16.46 333 ARG A C 1
ATOM 2223 O O . ARG A 1 333 ? -11.721 20.694 -2.956 1.00 17.58 333 ARG A O 1
ATOM 2231 N N . VAL A 1 334 ? -11.797 18.490 -2.477 1.00 16.19 334 VAL A N 1
ATOM 2232 C CA . VAL A 1 334 ? -12.980 18.256 -3.292 1.00 16.05 334 VAL A CA 1
ATOM 2233 C C . VAL A 1 334 ? -14.193 18.928 -2.646 1.00 15.79 334 VAL A C 1
ATOM 2234 O O . VAL A 1 334 ? -14.978 19.594 -3.331 1.00 16.22 334 VAL A O 1
ATOM 2238 N N . ALA A 1 335 ? -14.336 18.758 -1.330 1.00 16.10 335 ALA A N 1
ATOM 2239 C CA . ALA A 1 335 ? -15.471 19.330 -0.603 1.00 17.76 335 ALA A CA 1
ATOM 2240 C C . ALA A 1 335 ? -15.499 20.849 -0.720 1.00 17.29 335 ALA A C 1
ATOM 2241 O O . ALA A 1 335 ? -16.572 21.437 -0.912 1.00 15.12 335 ALA A O 1
ATOM 2243 N N . ALA A 1 336 ? -14.330 21.484 -0.605 1.00 16.30 336 ALA A N 1
ATOM 2244 C CA . ALA A 1 336 ? -14.238 22.929 -0.786 1.00 14.50 336 ALA A CA 1
ATOM 2245 C C . ALA A 1 336 ? -14.709 23.318 -2.175 1.00 18.44 336 ALA A C 1
ATOM 2246 O O . ALA A 1 336 ? -15.438 24.295 -2.339 1.00 20.21 336 ALA A O 1
ATOM 2248 N N . PHE A 1 337 ? -14.296 22.559 -3.183 1.00 16.08 337 PHE A N 1
ATOM 2249 C CA . PHE A 1 337 ? -14.694 22.877 -4.546 1.00 19.03 337 PHE A CA 1
ATOM 2250 C C . PHE A 1 337 ? -16.215 22.732 -4.737 1.00 20.93 337 PHE A C 1
ATOM 2251 O O . PHE A 1 337 ? -16.881 23.616 -5.309 1.00 18.13 337 PHE A O 1
ATOM 2259 N N . LEU A 1 338 ? -16.757 21.619 -4.250 1.00 15.74 338 LEU A N 1
ATOM 2260 C CA . LEU A 1 338 ? -18.182 21.366 -4.359 1.00 17.30 338 LEU A CA 1
ATOM 2261 C C . LEU A 1 338 ? -18.986 22.479 -3.693 1.00 16.94 338 LEU A C 1
ATOM 2262 O O . LEU A 1 338 ? -19.966 22.956 -4.248 1.00 18.38 338 LEU A O 1
ATOM 2267 N N . ARG A 1 339 ? -18.555 22.906 -2.515 1.00 17.57 339 ARG A N 1
ATOM 2268 C CA . ARG A 1 339 ? -19.219 24.016 -1.834 1.00 18.86 339 ARG A CA 1
ATOM 2269 C C . ARG A 1 339 ? -19.222 25.313 -2.661 1.00 20.99 339 ARG A C 1
ATOM 2270 O O . ARG A 1 339 ? -20.255 25.992 -2.749 1.00 21.95 339 ARG A O 1
ATOM 2278 N N . SER A 1 340 ? -18.092 25.655 -3.281 1.00 19.22 340 SER A N 1
ATOM 2279 C CA . SER A 1 340 ? -17.996 26.915 -4.015 1.00 25.15 340 SER A CA 1
ATOM 2280 C C . SER A 1 340 ? -18.791 26.841 -5.312 1.00 26.54 340 SER A C 1
ATOM 2281 O O . SER A 1 340 ? -19.131 27.875 -5.900 1.00 25.40 340 SER A O 1
ATOM 2284 N N . GLU A 1 341 ? -19.086 25.617 -5.746 1.00 20.91 341 GLU A N 1
ATOM 2285 C CA . GLU A 1 341 ? -19.972 25.371 -6.888 1.00 25.07 341 GLU A CA 1
ATOM 2286 C C . GLU A 1 341 ? -21.439 25.211 -6.460 1.00 25.32 341 GLU A C 1
ATOM 2287 O O . GLU A 1 341 ? -22.313 24.965 -7.291 1.00 27.82 341 GLU A O 1
ATOM 2293 N N . GLY A 1 342 ? -21.700 25.308 -5.161 1.00 22.99 342 GLY A N 1
ATOM 2294 C CA . GLY A 1 342 ? -23.045 25.123 -4.644 1.00 24.21 342 GLY A CA 1
ATOM 2295 C C . GLY A 1 342 ? -23.558 23.696 -4.749 1.00 25.68 342 GLY A C 1
ATOM 2296 O O . GLY A 1 342 ? -24.771 23.460 -4.750 1.00 26.02 342 GLY A O 1
ATOM 2297 N N . MET A 1 343 ? -22.643 22.736 -4.851 1.00 19.71 343 MET A N 1
ATOM 2298 C CA . MET A 1 343 ? -23.035 21.347 -4.988 1.00 19.92 343 MET A CA 1
ATOM 2299 C C . MET A 1 343 ? -23.036 20.680 -3.613 1.00 19.04 343 MET A C 1
ATOM 2300 O O . MET A 1 343 ? -22.682 21.310 -2.622 1.00 17.61 343 MET A O 1
ATOM 2305 N N . ASP A 1 344 ? -23.439 19.414 -3.544 1.00 19.28 344 ASP A N 1
ATOM 2306 C CA . ASP A 1 344 ? -23.642 18.770 -2.246 1.00 18.32 344 ASP A CA 1
ATOM 2307 C C . ASP A 1 344 ? -22.394 18.074 -1.725 1.00 20.42 344 ASP A C 1
ATOM 2308 O O . ASP A 1 344 ? -22.175 16.890 -1.997 1.00 18.64 344 ASP A O 1
ATOM 2313 N N . ALA A 1 345 ? -21.612 18.790 -0.923 1.00 15.86 345 ALA A N 1
ATOM 2314 C CA . ALA A 1 345 ? -20.390 18.223 -0.367 1.00 16.78 345 ALA A CA 1
ATOM 2315 C C . ALA A 1 345 ? -20.705 17.318 0.813 1.00 18.04 345 ALA A C 1
ATOM 2316 O O . ALA A 1 345 ? -19.938 16.406 1.137 1.00 16.37 345 ALA A O 1
ATOM 2318 N N . VAL A 1 346 ? -21.830 17.575 1.466 1.00 17.73 346 VAL A N 1
ATOM 2319 C CA . VAL A 1 346 ? -22.236 16.732 2.592 1.00 16.20 346 VAL A CA 1
ATOM 2320 C C . VAL A 1 346 ? -22.516 15.309 2.100 1.00 16.65 346 VAL A C 1
ATOM 2321 O O . VAL A 1 346 ? -22.100 14.342 2.727 1.00 19.72 346 VAL A O 1
ATOM 2325 N N . GLY A 1 347 ? -23.222 15.191 0.981 1.00 17.30 347 GLY A N 1
ATOM 2326 C CA . GLY A 1 347 ? -23.504 13.900 0.384 1.00 15.05 347 GLY A CA 1
ATOM 2327 C C . GLY A 1 347 ? -22.234 13.165 -0.024 1.00 15.40 347 GLY A C 1
ATOM 2328 O O . GLY A 1 347 ? -22.104 11.975 0.208 1.00 16.88 347 GLY A O 1
ATOM 2329 N N . TYR A 1 348 ? -21.300 13.875 -0.646 1.00 15.26 348 TYR A N 1
ATOM 2330 C CA . TYR A 1 348 ? -20.023 13.270 -1.047 1.00 17.55 348 TYR A CA 1
ATOM 2331 C C . TYR A 1 348 ? -19.292 12.706 0.167 1.00 17.56 348 TYR A C 1
ATOM 2332 O O . TYR A 1 348 ? -18.830 11.564 0.161 1.00 15.99 348 TYR A O 1
ATOM 2341 N N . GLU A 1 349 ? -19.199 13.508 1.222 1.00 16.92 349 GLU A N 1
ATOM 2342 C CA . GLU A 1 349 ? -18.507 13.060 2.414 1.00 17.78 349 GLU A CA 1
ATOM 2343 C C . GLU A 1 349 ? -19.231 11.905 3.111 1.00 18.16 349 GLU A C 1
ATOM 2344 O O . GLU A 1 349 ? -18.582 11.004 3.639 1.00 18.29 349 GLU A O 1
ATOM 2350 N N . ALA A 1 350 ? -20.566 11.919 3.104 1.00 17.59 350 ALA A N 1
ATOM 2351 C CA . ALA A 1 350 ? -21.338 10.809 3.690 1.00 18.53 350 ALA A CA 1
ATOM 2352 C C . ALA A 1 350 ? -21.002 9.475 3.006 1.00 17.90 350 ALA A C 1
ATOM 2353 O O . ALA A 1 350 ? -20.782 8.454 3.667 1.00 21.04 350 ALA A O 1
ATOM 2355 N N . VAL A 1 351 ? -20.985 9.485 1.679 1.00 16.14 351 VAL A N 1
ATOM 2356 C CA . VAL A 1 351 ? -20.644 8.299 0.906 1.00 17.25 351 VAL A CA 1
ATOM 2357 C C . VAL A 1 351 ? -19.222 7.819 1.239 1.00 19.31 351 VAL A C 1
ATOM 2358 O O . VAL A 1 351 ? -19.006 6.645 1.501 1.00 15.20 351 VAL A O 1
ATOM 2362 N N . LEU A 1 352 ? -18.264 8.739 1.239 1.00 17.93 352 LEU A N 1
ATOM 2363 C CA . LEU A 1 352 ? -16.893 8.430 1.632 1.00 17.75 352 LEU A CA 1
ATOM 2364 C C . LEU A 1 352 ? -16.783 7.754 2.995 1.00 19.87 352 LEU A C 1
ATOM 2365 O O . LEU A 1 352 ? -16.078 6.743 3.149 1.00 19.51 352 LEU A O 1
ATOM 2370 N N . ASP A 1 353 ? -17.466 8.316 3.988 1.00 16.96 353 ASP A N 1
ATOM 2371 C CA . ASP A 1 353 ? -17.404 7.776 5.340 1.00 19.47 353 ASP A CA 1
ATOM 2372 C C . ASP A 1 353 ? -18.073 6.404 5.433 1.00 20.90 353 ASP A C 1
ATOM 2373 O O . ASP A 1 353 ? -17.601 5.543 6.156 1.00 23.97 353 ASP A O 1
ATOM 2378 N N . ALA A 1 354 ? -19.179 6.204 4.723 1.00 18.01 354 ALA A N 1
ATOM 2379 C CA . ALA A 1 354 ? -19.913 4.936 4.838 1.00 19.71 354 ALA A CA 1
ATOM 2380 C C . ALA A 1 354 ? -19.153 3.777 4.210 1.00 19.09 354 ALA A C 1
ATOM 2381 O O . ALA A 1 354 ? -19.134 2.668 4.747 1.00 21.78 354 ALA A O 1
ATOM 2383 N N . ILE A 1 355 ? -18.526 4.047 3.072 1.00 19.71 355 ILE A N 1
ATOM 2384 C CA . ILE A 1 355 ? -17.966 2.997 2.242 1.00 20.09 355 ILE A CA 1
ATOM 2385 C C . ILE A 1 355 ? -16.529 2.653 2.598 1.00 21.57 355 ILE A C 1
ATOM 2386 O O . ILE A 1 355 ? -16.086 1.556 2.293 1.00 18.80 355 ILE A O 1
ATOM 2391 N N . SER A 1 356 ? -15.806 3.570 3.248 1.00 20.21 356 SER A N 1
ATOM 2392 C CA . SER A 1 356 ? -14.370 3.373 3.478 1.00 20.93 356 SER A CA 1
ATOM 2393 C C . SER A 1 356 ? -14.072 2.525 4.723 1.00 22.59 356 SER A C 1
ATOM 2394 O O . SER A 1 356 ? -14.725 2.675 5.749 1.00 24.64 356 SER A O 1
ATOM 2397 N N . ASP A 1 357 ? -13.074 1.647 4.621 1.00 20.60 357 ASP A N 1
ATOM 2398 C CA . ASP A 1 357 ? -12.774 0.682 5.678 1.00 19.08 357 ASP A CA 1
ATOM 2399 C C . ASP A 1 357 ? -11.684 1.151 6.634 1.00 27.07 357 ASP A C 1
ATOM 2400 O O . ASP A 1 357 ? -11.477 0.545 7.681 1.00 30.87 357 ASP A O 1
ATOM 2405 N N . ARG A 1 358 ? -10.972 2.210 6.257 1.00 22.11 358 ARG A N 1
ATOM 2406 C CA . ARG A 1 358 ? -9.890 2.754 7.073 1.00 25.44 358 ARG A CA 1
ATOM 2407 C C . ARG A 1 358 ? -10.120 4.236 7.272 1.00 24.21 358 ARG A C 1
ATOM 2408 O O . ARG A 1 358 ? -10.791 4.866 6.452 1.00 24.04 358 ARG A O 1
ATOM 2416 N N . SER A 1 359 ? -9.574 4.807 8.345 1.00 23.57 359 SER A N 1
ATOM 2417 C CA . SER A 1 359 ? -9.742 6.237 8.555 1.00 25.46 359 SER A CA 1
ATOM 2418 C C . SER A 1 359 ? -9.084 6.949 7.380 1.00 23.60 359 SER A C 1
ATOM 2419 O O . SER A 1 359 ? -8.033 6.527 6.887 1.00 21.82 359 SER A O 1
ATOM 2422 N N . LEU A 1 360 ? -9.730 8.011 6.915 1.00 18.59 360 LEU A N 1
ATOM 2423 C CA . LEU A 1 360 ? -9.392 8.589 5.625 1.00 18.68 360 LEU A CA 1
ATOM 2424 C C . LEU A 1 360 ? -7.952 9.127 5.475 1.00 18.67 360 LEU A C 1
ATOM 2425 O O . LEU A 1 360 ? -7.412 9.105 4.359 1.00 17.32 360 LEU A O 1
ATOM 2430 N N . PRO A 1 361 ? -7.320 9.621 6.572 1.00 21.88 361 PRO A N 1
ATOM 2431 C CA . PRO A 1 361 ? -5.907 10.008 6.407 1.00 18.58 361 PRO A CA 1
ATOM 2432 C C . PRO A 1 361 ? -4.965 8.830 6.125 1.00 21.17 361 PRO A C 1
ATOM 2433 O O . PRO A 1 361 ? -3.811 9.053 5.739 1.00 19.80 361 PRO A O 1
ATOM 2437 N N . GLU A 1 362 ? -5.450 7.605 6.307 1.00 18.70 362 GLU A N 1
ATOM 2438 C CA . GLU A 1 362 ? -4.647 6.410 6.049 1.00 21.79 362 GLU A CA 1
ATOM 2439 C C . GLU A 1 362 ? -5.264 5.575 4.930 1.00 22.66 362 GLU A C 1
ATOM 2440 O O . GLU A 1 362 ? -4.912 4.420 4.739 1.00 21.40 362 GLU A O 1
ATOM 2446 N N . SER A 1 363 ? -6.183 6.184 4.189 1.00 19.46 363 SER A N 1
ATOM 2447 C CA . SER A 1 363 ? -6.922 5.499 3.135 1.00 17.53 363 SER A CA 1
ATOM 2448 C C . SER A 1 363 ? -6.537 6.079 1.778 1.00 19.57 363 SER A C 1
ATOM 2449 O O . SER A 1 363 ? -6.335 7.290 1.644 1.00 17.27 363 SER A O 1
ATOM 2452 N N . HIS A 1 364 ? -6.409 5.221 0.773 1.00 20.50 364 HIS A N 1
ATOM 2453 C CA . HIS A 1 364 ? -5.980 5.676 -0.545 1.00 18.86 364 HIS A CA 1
ATOM 2454 C C . HIS A 1 364 ? -6.834 5.005 -1.604 1.00 21.31 364 HIS A C 1
ATOM 2455 O O . HIS A 1 364 ? -6.313 4.224 -2.411 1.00 16.94 364 HIS A O 1
ATOM 2462 N N . THR A 1 365 ? -8.141 5.290 -1.595 1.00 14.16 365 THR A N 1
ATOM 2463 C CA . THR A 1 365 ? -9.059 4.542 -2.456 1.00 17.22 365 THR A CA 1
ATOM 2464 C C . THR A 1 365 ? -9.692 5.362 -3.582 1.00 16.61 365 THR A C 1
ATOM 2465 O O . THR A 1 365 ? -10.199 4.793 -4.538 1.00 18.37 365 THR A O 1
ATOM 2469 N N . GLN A 1 366 ? -9.661 6.683 -3.492 1.00 15.69 366 GLN A N 1
ATOM 2470 C CA . GLN A 1 366 ? -10.280 7.491 -4.542 1.00 16.77 366 GLN A CA 1
ATOM 2471 C C . GLN A 1 366 ? -9.432 7.521 -5.821 1.00 17.52 366 GLN A C 1
ATOM 2472 O O . GLN A 1 366 ? -8.284 7.949 -5.816 1.00 15.45 366 GLN A O 1
ATOM 2478 N N . ASN A 1 367 ? -10.021 7.030 -6.906 1.00 17.30 367 ASN A N 1
ATOM 2479 C CA . ASN A 1 367 ? -9.396 6.971 -8.222 1.00 18.36 367 ASN A CA 1
ATOM 2480 C C . ASN A 1 367 ? -9.485 8.321 -8.952 1.00 17.81 367 ASN A C 1
ATOM 2481 O O . ASN A 1 367 ? -8.463 8.970 -9.207 1.00 15.92 367 ASN A O 1
ATOM 2486 N N . PHE A 1 368 ? -10.713 8.723 -9.293 1.00 15.50 368 PHE A N 1
ATOM 2487 C CA . PHE A 1 368 ? -11.020 10.053 -9.843 1.00 15.69 368 PHE A CA 1
ATOM 2488 C C . PHE A 1 368 ? -12.255 10.613 -9.137 1.00 17.46 368 PHE A C 1
ATOM 2489 O O . PHE A 1 368 ? -12.974 9.878 -8.447 1.00 16.84 368 PHE A O 1
ATOM 2497 N N . ILE A 1 369 ? -12.515 11.900 -9.343 1.00 15.92 369 ILE A N 1
ATOM 2498 C CA . ILE A 1 369 ? -13.878 12.408 -9.286 1.00 16.62 369 ILE A CA 1
ATOM 2499 C C . ILE A 1 369 ? -14.171 12.890 -10.693 1.00 18.34 369 ILE A C 1
ATOM 2500 O O . ILE A 1 369 ? -13.245 13.213 -11.443 1.00 16.90 369 ILE A O 1
ATOM 2505 N N . SER A 1 370 ? -15.442 12.921 -11.074 1.00 14.59 370 SER A N 1
ATOM 2506 C CA . SER A 1 370 ? -15.780 13.470 -12.377 1.00 16.23 370 SER A CA 1
ATOM 2507 C C . SER A 1 370 ? -16.682 14.666 -12.134 1.00 16.22 370 SER A C 1
ATOM 2508 O O . SER A 1 370 ? -17.332 14.747 -11.083 1.00 15.47 370 SER A O 1
ATOM 2511 N N . TYR A 1 371 ? -16.679 15.605 -13.080 1.00 14.74 371 TYR A N 1
ATOM 2512 C CA . TYR A 1 371 ? -17.301 16.915 -12.881 1.00 15.62 371 TYR A CA 1
ATOM 2513 C C . TYR A 1 371 ? -17.752 17.521 -14.196 1.00 16.59 371 TYR A C 1
ATOM 2514 O O . TYR A 1 371 ? -17.016 17.498 -15.182 1.00 15.29 371 TYR A O 1
ATOM 2523 N N . ARG A 1 372 ? -18.973 18.047 -14.204 1.00 15.34 372 ARG A N 1
ATOM 2524 C CA . ARG A 1 372 ? -19.427 18.957 -15.251 1.00 17.86 372 ARG A CA 1
ATOM 2525 C C . ARG A 1 372 ? -20.181 20.063 -14.526 1.00 21.22 372 ARG A C 1
ATOM 2526 O O . ARG A 1 372 ? -20.980 19.779 -13.625 1.00 17.70 372 ARG A O 1
ATOM 2534 N N . GLY A 1 373 ? -19.883 21.313 -14.878 1.00 19.60 373 GLY A N 1
ATOM 2535 C CA . GLY A 1 373 ? -20.542 22.464 -14.280 1.00 22.22 373 GLY A CA 1
ATOM 2536 C C . GLY A 1 373 ? -21.725 22.874 -15.136 1.00 24.63 373 GLY A C 1
ATOM 2537 O O . GLY A 1 373 ? -22.252 22.062 -15.894 1.00 23.84 373 GLY A O 1
ATOM 2538 N N . GLY A 1 374 ? -22.140 24.130 -15.020 1.00 27.16 374 GLY A N 1
ATOM 2539 C CA . GLY A 1 374 ? -23.240 24.627 -15.821 1.00 28.38 374 GLY A CA 1
ATOM 2540 C C . GLY A 1 374 ? -24.586 24.438 -15.156 1.00 31.52 374 GLY A C 1
ATOM 2541 O O . GLY A 1 374 ? -24.669 24.177 -13.958 1.00 29.63 374 GLY A O 1
ATOM 2542 N N . ASP A 1 375 ? -25.643 24.556 -15.946 1.00 34.33 375 ASP A N 1
ATOM 2543 C CA . ASP A 1 375 ? -27.000 24.566 -15.419 1.00 34.71 375 ASP A CA 1
ATOM 2544 C C . ASP A 1 375 ? -27.444 23.161 -14.995 1.00 35.56 375 ASP A C 1
ATOM 2545 O O . ASP A 1 375 ? -28.298 23.012 -14.123 1.00 34.60 375 ASP A O 1
ATOM 2550 N N . SER A 1 376 ? -26.849 22.135 -15.598 1.00 33.53 376 SER A N 1
ATOM 2551 C CA . SER A 1 376 ? -27.115 20.746 -15.212 1.00 34.17 376 SER A CA 1
ATOM 2552 C C . SER A 1 376 ? -25.838 20.037 -14.757 1.00 30.16 376 SER A C 1
ATOM 2553 O O . SER A 1 376 ? -25.330 19.144 -15.440 1.00 26.04 376 SER A O 1
ATOM 2556 N N . PRO A 1 377 ? -25.324 20.429 -13.589 1.00 27.38 377 PRO A N 1
ATOM 2557 C CA . PRO A 1 377 ? -23.999 19.982 -13.156 1.00 24.32 377 PRO A CA 1
ATOM 2558 C C . PRO A 1 377 ? -23.982 18.502 -12.807 1.00 26.98 377 PRO A C 1
ATOM 2559 O O . PRO A 1 377 ? -25.031 17.884 -12.589 1.00 27.43 377 PRO A O 1
ATOM 2563 N N . ARG A 1 378 ? -22.791 17.924 -12.797 1.00 18.98 378 ARG A N 1
ATOM 2564 C CA . ARG A 1 378 ? -22.634 16.515 -12.460 1.00 22.74 378 ARG A CA 1
ATOM 2565 C C . ARG A 1 378 ? -21.404 16.338 -11.590 1.00 20.65 378 ARG A C 1
ATOM 2566 O O . ARG A 1 378 ? -20.429 17.087 -11.719 1.00 17.25 378 ARG A O 1
ATOM 2574 N N . PHE A 1 379 ? -21.461 15.359 -10.699 1.00 14.90 379 PHE A N 1
ATOM 2575 C CA . PHE A 1 379 ? -20.298 15.005 -9.888 1.00 16.64 379 PHE A CA 1
ATOM 2576 C C . PHE A 1 379 ? -20.376 13.532 -9.554 1.00 18.94 379 PHE A C 1
ATOM 2577 O O . PHE A 1 379 ? -21.454 13.017 -9.248 1.00 18.72 379 PHE A O 1
ATOM 2585 N N . SER A 1 380 ? -19.233 12.852 -9.612 1.00 16.30 380 SER A N 1
ATOM 2586 C CA . SER A 1 380 ? -19.173 11.435 -9.289 1.00 15.56 380 SER A CA 1
ATOM 2587 C C . SER A 1 380 ? -17.876 11.147 -8.557 1.00 18.53 380 SER A C 1
ATOM 2588 O O . SER A 1 380 ? -16.899 11.854 -8.746 1.00 16.95 380 SER A O 1
ATOM 2591 N N . VAL A 1 381 ? -17.876 10.123 -7.710 1.00 15.29 381 VAL A N 1
ATOM 2592 C CA . VAL A 1 381 ? -16.644 9.688 -7.060 1.00 16.52 381 VAL A CA 1
ATOM 2593 C C . VAL A 1 381 ? -16.461 8.206 -7.393 1.00 16.08 381 VAL A C 1
ATOM 2594 O O . VAL A 1 381 ? -17.442 7.450 -7.436 1.00 17.57 381 VAL A O 1
ATOM 2598 N N . TYR A 1 382 ? -15.221 7.809 -7.677 1.00 16.69 382 TYR A N 1
ATOM 2599 C CA . TYR A 1 382 ? -14.882 6.418 -8.033 1.00 17.23 382 TYR A CA 1
ATOM 2600 C C . TYR A 1 382 ? -13.930 5.826 -7.000 1.00 18.10 382 TYR A C 1
ATOM 2601 O O . TYR A 1 382 ? -12.873 6.399 -6.737 1.00 17.23 382 TYR A O 1
ATOM 2610 N N . LEU A 1 383 ? -14.294 4.688 -6.416 1.00 16.05 383 LEU A N 1
ATOM 2611 C CA . LEU A 1 383 ? -13.565 4.183 -5.243 1.00 18.08 383 LEU A CA 1
ATOM 2612 C C . LEU A 1 383 ? -13.110 2.737 -5.331 1.00 20.60 383 LEU A C 1
ATOM 2613 O O . LEU A 1 383 ? -13.922 1.823 -5.534 1.00 17.36 383 LEU A O 1
ATOM 2618 N N . ALA A 1 384 ? -11.806 2.535 -5.148 1.00 18.93 384 ALA A N 1
ATOM 2619 C CA . ALA A 1 384 ? -11.272 1.205 -4.930 1.00 15.72 384 ALA A CA 1
ATOM 2620 C C . ALA A 1 384 ? -11.853 0.640 -3.633 1.00 20.13 384 ALA A C 1
ATOM 2621 O O . ALA A 1 384 ? -12.181 1.401 -2.709 1.00 19.28 384 ALA A O 1
ATOM 2623 N N . PRO A 1 385 ? -12.006 -0.692 -3.565 1.00 15.82 385 PRO A N 1
ATOM 2624 C CA . PRO A 1 385 ? -12.448 -1.311 -2.312 1.00 16.88 385 PRO A CA 1
ATOM 2625 C C . PRO A 1 385 ? -11.488 -1.045 -1.155 1.00 18.10 385 PRO A C 1
ATOM 2626 O O . PRO A 1 385 ? -11.936 -0.972 -0.021 1.00 19.63 385 PRO A O 1
ATOM 2630 N N . GLY A 1 386 ? -10.203 -0.873 -1.455 1.00 17.94 386 GLY A N 1
ATOM 2631 C CA . GLY A 1 386 ? -9.187 -0.639 -0.447 1.00 20.52 386 GLY A CA 1
ATOM 2632 C C . GLY A 1 386 ? -8.805 -1.924 0.270 1.00 24.22 386 GLY A C 1
ATOM 2633 O O . GLY A 1 386 ? -8.560 -1.924 1.472 1.00 25.42 386 GLY A O 1
ATOM 2634 N N . VAL A 1 387 ? -8.738 -3.023 -0.471 1.00 23.39 387 VAL A N 1
ATOM 2635 C CA . VAL A 1 387 ? -8.544 -4.341 0.147 1.00 27.90 387 VAL A CA 1
ATOM 2636 C C . VAL A 1 387 ? -7.138 -4.915 -0.117 1.00 32.06 387 VAL A C 1
ATOM 2637 O O . VAL A 1 387 ? -6.634 -5.737 0.660 1.00 35.67 387 VAL A O 1
ATOM 2641 N N . TYR A 1 388 ? -6.497 -4.466 -1.195 1.00 27.72 388 TYR A N 1
ATOM 2642 C CA . TYR A 1 388 ? -5.100 -4.807 -1.464 1.00 28.06 388 TYR A CA 1
ATOM 2643 C C . TYR A 1 388 ? -4.191 -3.609 -1.237 1.00 33.55 388 TYR A C 1
ATOM 2644 O O . TYR A 1 388 ? -4.426 -2.550 -1.819 1.00 31.69 388 TYR A O 1
#

Solvent-accessible surface area: 14588 Å² total; per-residue (Å²): 107,208,55,74,22,106,126,21,175,73,105,35,23,4,0,74,0,0,3,8,5,0,22,18,0,89,114,13,54,101,161,130,90,33,30,58,50,0,116,66,4,0,84,65,11,0,81,77,60,0,19,95,31,16,170,79,56,4,92,7,5,66,20,3,0,0,2,10,2,1,0,20,35,29,62,254,147,40,22,0,54,1,9,4,3,7,8,84,23,85,51,72,115,16,6,81,20,8,42,50,14,0,110,89,0,40,78,49,118,58,21,18,8,82,16,0,73,149,0,12,84,13,0,19,52,111,91,17,78,55,192,10,4,2,1,5,10,1,31,44,157,77,133,10,33,0,25,0,6,0,17,0,68,11,158,147,73,2,30,67,42,0,72,79,0,0,75,91,26,64,4,64,104,5,2,119,27,0,19,127,74,17,68,48,69,30,31,83,77,8,28,3,44,7,0,0,1,29,0,12,83,53,100,100,16,68,0,9,0,23,0,18,0,52,77,15,42,6,90,39,0,12,58,22,0,73,30,14,74,55,24,58,109,19,6,1,4,115,0,0,108,41,0,13,34,59,60,99,49,99,57,9,135,158,35,27,1,15,0,2,0,16,3,3,44,90,126,52,55,0,12,0,16,0,20,0,1,0,18,38,28,15,64,12,0,8,43,0,53,82,110,0,16,60,20,1,176,93,73,72,36,80,11,124,11,0,67,37,0,0,81,30,4,20,29,89,71,12,87,104,6,91,12,0,21,35,0,6,3,22,4,35,153,71,51,93,5,9,0,27,2,4,3,22,0,40

Foldseek 3Di:
DAFDFPPDDQQQFQLNLQQLLQVLLVVLVVHPVSSVVSCVLLPPRRNPGNRDQQPAFAPQFPVSRQKKKKWKDWPNDIWIKMKGFDSYDDQLVSQVSQVVSLVVCPPDPQFACVLVVQLLVQQHDNQFDDRHAWMKMAIPCGWIKMKGALQRPHQVRSVVSVQVSCVSSVNNQQVVLLCVQVPNDADLQWGFGMKMWTRGDDQPTKIKTKTFGAPDAQQVVQSSCPQAPAADRCPSSCLCCQQLNDCPDPFCNVGPKIWIWMTGPPDNHTHIKTWAAQPPSPPWQVSSLVSVLVVCVVLVHDSSSVVSSVVSNARDDTNPHGFWGTWMWGHDPTIMIMTMTDSRGD

B-factor: mean 27.02, std 8.3, range [12.78, 68.63]

Sequence (346 aa):
MRFDSDRYRPTDTYAEVACDKVCRAYEGLGRESLLAFLRDLTDPWGELPVGTPPEDACWVSIDGMPLETSVAWAGRKAGVRLSLESPRGPAKRRMEDGMALTRRLAGRPGVSVDPCLRVEDLFTDDDPQGYFTIAHAVAWTPRYKIFLNPAVRGREQAAARTEEAMIRLGLEQPWRALTEHLGGAYGPEHEPAALAMDLVPGDDFRVQVYLAHSGVSAEAIDAKSAVAADHVPGSFARALRGINGADDTPEWKRKPPVTAFSFGPGRAVPGATLYVPMIPVHGSDAAARDRVAAFLRSEGMDAVGYEAVLDAISDRSLPESHTQNFISYRGGDSPRFSVYLAPGVY